Protein AF-0000000087553877 (afdb_homodimer)

InterPro domains:
  IPR001451 Hexapeptide repeat [PF14602] (92-125)
  IPR011004 Trimeric LpxA-like superfamily [SSF51161] (21-144)
  IPR050179 Transferase hexapeptide repeat [PTHR43300] (25-147)

Structure (mmCIF, N/CA/C/O backbone):
data_AF-0000000087553877-model_v1
#
loop_
_entity.id
_entity.type
_entity.pdbx_description
1 polymer Acyltransferase
#
loop_
_atom_site.group_PDB
_atom_site.id
_atom_site.type_symbol
_atom_site.label_atom_id
_atom_site.label_alt_id
_atom_site.label_comp_id
_atom_site.label_asym_id
_atom_site.label_entity_id
_atom_site.label_seq_id
_atom_site.pdbx_PDB_ins_code
_atom_site.Cartn_x
_atom_site.Cartn_y
_atom_site.Cartn_z
_atom_site.occupancy
_atom_site.B_iso_or_equiv
_atom_site.auth_seq_id
_atom_site.auth_comp_id
_atom_site.auth_asym_id
_atom_site.auth_atom_id
_atom_site.pdbx_PDB_model_num
ATOM 1 N N . MET A 1 1 ? 25.062 19.453 -20.719 1 84.44 1 MET A N 1
ATOM 2 C CA . MET A 1 1 ? 24.438 18.125 -20.656 1 84.44 1 MET A CA 1
ATOM 3 C C . MET A 1 1 ? 23.609 17.969 -19.391 1 84.44 1 MET A C 1
ATOM 5 O O . MET A 1 1 ? 22.453 17.594 -19.438 1 84.44 1 MET A O 1
ATOM 9 N N . ILE A 1 2 ? 24.125 18.578 -18.328 1 93.25 2 ILE A N 1
ATOM 10 C CA . ILE A 1 2 ? 23.422 18.469 -17.062 1 93.25 2 ILE A CA 1
ATOM 11 C C . ILE A 1 2 ? 22.188 19.359 -17.062 1 93.25 2 ILE A C 1
ATOM 13 O O . ILE A 1 2 ? 21.156 19.016 -16.484 1 93.25 2 ILE A O 1
ATOM 17 N N . PHE A 1 3 ? 22.344 20.422 -17.797 1 94.38 3 PHE A N 1
ATOM 18 C CA . PHE A 1 3 ? 21.219 21.344 -17.859 1 94.38 3 PHE A CA 1
ATOM 19 C C . PHE A 1 3 ? 20.016 20.688 -18.531 1 94.38 3 PHE A C 1
ATOM 21 O O . PHE A 1 3 ? 18.891 20.797 -18.047 1 94.38 3 PHE A O 1
ATOM 28 N N . LEU A 1 4 ? 20.25 20.109 -19.672 1 95.5 4 LEU A N 1
ATOM 29 C CA . LEU A 1 4 ? 19.203 19.406 -20.375 1 95.5 4 LEU A CA 1
ATOM 30 C C . LEU A 1 4 ? 18.562 18.328 -19.484 1 95.5 4 LEU A C 1
ATOM 32 O O . LEU A 1 4 ? 17.344 18.156 -19.5 1 95.5 4 LEU A O 1
ATOM 36 N N . TYR A 1 5 ? 19.422 17.609 -18.875 1 96.56 5 TYR A N 1
ATOM 37 C CA . TYR A 1 5 ? 18.906 16.594 -17.953 1 96.56 5 TYR A CA 1
ATOM 38 C C . TYR A 1 5 ? 17.984 17.219 -16.906 1 96.56 5 TYR A C 1
ATOM 40 O O . TYR A 1 5 ? 16.938 16.656 -16.578 1 96.56 5 TYR A O 1
ATOM 48 N N . ARG A 1 6 ? 18.359 18.359 -16.438 1 95.88 6 ARG A N 1
ATOM 49 C CA . ARG A 1 6 ? 17.562 19.047 -15.43 1 95.88 6 ARG A CA 1
ATOM 50 C C . ARG A 1 6 ? 16.219 19.484 -15.992 1 95.88 6 ARG A C 1
ATOM 52 O O . ARG A 1 6 ? 15.203 19.422 -15.297 1 95.88 6 ARG A O 1
ATOM 59 N N . VAL A 1 7 ? 16.234 19.906 -17.141 1 96.75 7 VAL A N 1
ATOM 60 C CA . VAL A 1 7 ? 15 20.344 -17.797 1 96.75 7 VAL A CA 1
ATOM 61 C C . VAL A 1 7 ? 14.055 19.156 -17.953 1 96.75 7 VAL A C 1
ATOM 63 O O . VAL A 1 7 ? 12.859 19.25 -17.641 1 96.75 7 VAL A O 1
ATOM 66 N N . ILE A 1 8 ? 14.555 18.156 -18.484 1 97.38 8 ILE A N 1
ATOM 67 C CA . ILE A 1 8 ? 13.75 16.953 -18.703 1 97.38 8 ILE A CA 1
ATOM 68 C C . ILE A 1 8 ? 13.164 16.484 -17.359 1 97.38 8 ILE A C 1
ATOM 70 O O . ILE A 1 8 ? 11.977 16.172 -17.281 1 97.38 8 ILE A O 1
ATOM 74 N N . LEU A 1 9 ? 13.961 16.453 -16.391 1 97.25 9 LEU A N 1
ATOM 75 C CA . LEU A 1 9 ? 13.5 16.031 -15.07 1 97.25 9 LEU A CA 1
ATOM 76 C C . LEU A 1 9 ? 12.43 16.969 -14.539 1 97.25 9 LEU A C 1
ATOM 78 O O . LEU A 1 9 ? 11.445 16.531 -13.938 1 97.25 9 LEU A O 1
ATOM 82 N N . LYS A 1 10 ? 12.625 18.219 -14.672 1 97.19 10 LYS A N 1
ATOM 83 C CA . LYS A 1 10 ? 11.656 19.203 -14.203 1 97.19 10 LYS A CA 1
ATOM 84 C C . LYS A 1 10 ? 10.305 19 -14.891 1 97.19 10 LYS A C 1
ATOM 86 O O . LYS A 1 10 ? 9.258 19.109 -14.25 1 97.19 10 LYS A O 1
ATOM 91 N N . ILE A 1 11 ? 10.281 18.75 -16.172 1 97.62 11 ILE A N 1
ATOM 92 C CA . ILE A 1 11 ? 9.055 18.5 -16.922 1 97.62 11 ILE A CA 1
ATOM 93 C C . ILE A 1 11 ? 8.344 17.281 -16.344 1 97.62 11 ILE A C 1
ATOM 95 O O . ILE A 1 11 ? 7.133 17.297 -16.125 1 97.62 11 ILE A O 1
ATOM 99 N N . HIS A 1 12 ? 9.109 16.297 -16.188 1 97.12 12 HIS A N 1
ATOM 100 C CA . HIS A 1 12 ? 8.555 15.07 -15.625 1 97.12 12 HIS A CA 1
ATOM 101 C C . HIS A 1 12 ? 7.926 15.312 -14.258 1 97.12 12 HIS A C 1
ATOM 103 O O . HIS A 1 12 ? 6.785 14.914 -14.008 1 97.12 12 HIS A O 1
ATOM 109 N N . THR A 1 13 ? 8.602 15.969 -13.398 1 96.69 13 THR A N 1
ATOM 110 C CA . THR A 1 13 ? 8.141 16.203 -12.031 1 96.69 13 THR A CA 1
ATOM 111 C C . THR A 1 13 ? 6.918 17.109 -12.023 1 96.69 13 THR A C 1
ATOM 113 O O . THR A 1 13 ? 6.004 16.922 -11.219 1 96.69 13 THR A O 1
ATOM 116 N N . THR A 1 14 ? 6.949 18.078 -12.828 1 97.62 14 THR A N 1
ATOM 117 C CA . THR A 1 14 ? 5.812 18.984 -12.93 1 97.62 14 THR A CA 1
ATOM 118 C C . THR A 1 14 ? 4.562 18.234 -13.383 1 97.62 14 THR A C 1
ATOM 120 O O . THR A 1 14 ? 3.469 18.453 -12.859 1 97.62 14 THR A O 1
ATOM 123 N N . TYR A 1 15 ? 4.738 17.406 -14.367 1 97.31 15 TYR A N 1
ATOM 124 C CA . TYR A 1 15 ? 3.627 16.578 -14.836 1 97.31 15 TYR A CA 1
ATOM 125 C C . TYR A 1 15 ? 3.076 15.719 -13.703 1 97.31 15 TYR A C 1
ATOM 127 O O . TYR A 1 15 ? 1.862 15.656 -13.5 1 97.31 15 TYR A O 1
ATOM 135 N N . GLN A 1 16 ? 3.896 15.078 -12.992 1 96.88 16 GLN A N 1
ATOM 136 C CA . GLN A 1 16 ? 3.475 14.227 -11.883 1 96.88 16 GLN A CA 1
ATOM 137 C C . GLN A 1 16 ? 2.709 15.031 -10.828 1 96.88 16 GLN A C 1
ATOM 139 O O . GLN A 1 16 ? 1.68 14.578 -10.328 1 96.88 16 GLN A O 1
ATOM 144 N N . LEU A 1 17 ? 3.203 16.109 -10.523 1 96.81 17 LEU A N 1
ATOM 145 C CA . LEU A 1 17 ? 2.559 16.969 -9.539 1 96.81 17 LEU A CA 1
ATOM 146 C C . LEU A 1 17 ? 1.175 17.406 -10.016 1 96.81 17 LEU A C 1
ATOM 148 O O . LEU A 1 17 ? 0.231 17.453 -9.219 1 96.81 17 LEU A O 1
ATOM 152 N N . MET A 1 18 ? 1.089 17.703 -11.266 1 97.69 18 MET A N 1
ATOM 153 C CA . MET A 1 18 ? -0.195 18.094 -11.844 1 97.69 18 MET A CA 1
ATOM 154 C C . MET A 1 18 ? -1.217 16.969 -11.703 1 97.69 18 MET A C 1
ATOM 156 O O . MET A 1 18 ? -2.357 17.219 -11.305 1 97.69 18 MET A O 1
ATOM 160 N N . ILE A 1 19 ? -0.852 15.82 -12.023 1 97.56 19 ILE A N 1
ATOM 161 C CA . ILE A 1 19 ? -1.74 14.664 -11.953 1 97.56 19 ILE A CA 1
ATOM 162 C C . ILE A 1 19 ? -2.189 14.445 -10.508 1 97.56 19 ILE A C 1
ATOM 164 O O . ILE A 1 19 ? -3.363 14.18 -10.25 1 97.56 19 ILE A O 1
ATOM 168 N N . GLN A 1 20 ? -1.288 14.578 -9.586 1 97.62 20 GLN A N 1
ATOM 169 C CA . GLN A 1 20 ? -1.606 14.414 -8.172 1 97.62 20 GLN A CA 1
ATOM 170 C C . GLN A 1 20 ? -2.625 15.453 -7.711 1 97.62 20 GLN A C 1
ATOM 172 O O . GLN A 1 20 ? -3.568 15.125 -6.988 1 97.62 20 GLN A O 1
ATOM 177 N N . ARG A 1 21 ? -2.432 16.625 -8.062 1 97.31 21 ARG A N 1
ATOM 178 C CA . ARG A 1 21 ? -3.332 17.719 -7.68 1 97.31 21 ARG A CA 1
ATOM 179 C C . ARG A 1 21 ? -4.73 17.484 -8.25 1 97.31 21 ARG A C 1
ATOM 181 O O . ARG A 1 21 ? -5.727 17.703 -7.559 1 97.31 21 ARG A O 1
ATOM 188 N N . ILE A 1 22 ? -4.781 17.109 -9.484 1 98 22 ILE A N 1
ATOM 189 C CA . ILE A 1 22 ? -6.059 16.812 -10.133 1 98 22 ILE A CA 1
ATOM 190 C C . ILE A 1 22 ? -6.754 15.664 -9.406 1 98 22 ILE A C 1
ATOM 192 O O . ILE A 1 22 ? -7.949 15.742 -9.109 1 98 22 ILE A O 1
ATOM 196 N N . TYR A 1 23 ? -6.035 14.609 -9.133 1 98.19 23 TYR A N 1
ATOM 197 C CA . TYR A 1 23 ? -6.566 13.461 -8.398 1 98.19 23 TYR A CA 1
ATOM 198 C C . TYR A 1 23 ? -7.141 13.891 -7.059 1 98.19 23 TYR A C 1
ATOM 200 O O . TYR A 1 23 ? -8.258 13.5 -6.699 1 98.19 23 TYR A O 1
ATOM 208 N N . LEU A 1 24 ? -6.43 14.695 -6.352 1 98.31 24 LEU A N 1
ATOM 209 C CA . LEU A 1 24 ? -6.879 15.18 -5.051 1 98.31 24 LEU A CA 1
ATOM 210 C C . LEU A 1 24 ? -8.18 15.969 -5.184 1 98.31 24 LEU A C 1
ATOM 212 O O . LEU A 1 24 ? -9.117 15.758 -4.41 1 98.31 24 LEU A O 1
ATOM 216 N N . LYS A 1 25 ? -8.234 16.859 -6.109 1 98.12 25 LYS A N 1
ATOM 217 C CA . LYS A 1 25 ? -9.43 17.672 -6.328 1 98.12 25 LYS A CA 1
ATOM 218 C C . LYS A 1 25 ? -10.633 16.781 -6.641 1 98.12 25 LYS A C 1
ATOM 220 O O . LYS A 1 25 ? -11.734 17.031 -6.148 1 98.12 25 LYS A O 1
ATOM 225 N N . ILE A 1 26 ? -10.422 15.789 -7.406 1 97.62 26 ILE A N 1
ATOM 226 C CA . ILE A 1 26 ? -11.508 14.875 -7.77 1 97.62 26 ILE A CA 1
ATOM 227 C C . ILE A 1 26 ? -11.953 14.094 -6.539 1 97.62 26 ILE A C 1
ATOM 229 O O . ILE A 1 26 ? -13.148 13.898 -6.324 1 97.62 26 ILE A O 1
ATOM 233 N N . CYS A 1 27 ? -11.008 13.633 -5.734 1 98.12 27 CYS A N 1
ATOM 234 C CA . CYS A 1 27 ? -11.344 12.906 -4.516 1 98.12 27 CYS A CA 1
ATOM 235 C C . CYS A 1 27 ? -12.156 13.781 -3.57 1 98.12 27 CYS A C 1
ATOM 237 O O . CYS A 1 27 ? -13.117 13.32 -2.961 1 98.12 27 CYS A O 1
ATOM 239 N N . ILE A 1 28 ? -11.781 15.016 -3.422 1 98.38 28 ILE A N 1
ATOM 240 C CA . ILE A 1 28 ? -12.508 15.945 -2.564 1 98.38 28 ILE A CA 1
ATOM 241 C C . ILE A 1 28 ? -13.922 16.141 -3.102 1 98.38 28 ILE A C 1
ATOM 243 O O . ILE A 1 28 ? -14.883 16.141 -2.336 1 98.38 28 ILE A O 1
ATOM 247 N N . LYS A 1 29 ? -14.07 16.281 -4.375 1 97.25 29 LYS A N 1
ATOM 248 C CA . LYS A 1 29 ? -15.391 16.422 -4.988 1 97.25 29 LYS A CA 1
ATOM 249 C C . LYS A 1 29 ? -16.25 15.188 -4.742 1 97.25 29 LYS A C 1
ATOM 251 O O . LYS A 1 29 ? -17.469 15.289 -4.582 1 97.25 29 LYS A O 1
ATOM 256 N N . LYS A 1 30 ? -15.586 14.078 -4.656 1 96.5 30 LYS A N 1
ATOM 257 C CA . LYS A 1 30 ? -16.281 12.812 -4.441 1 96.5 30 LYS A CA 1
ATOM 258 C C . LYS A 1 30 ? -16.609 12.617 -2.965 1 96.5 30 LYS A C 1
ATOM 260 O O . LYS A 1 30 ? -17.281 11.641 -2.596 1 96.5 30 LYS A O 1
ATOM 265 N N . GLY A 1 31 ? -16.047 13.469 -2.092 1 98 31 GLY A N 1
ATOM 266 C CA . GLY A 1 31 ? -16.5 13.414 -0.71 1 98 31 GLY A CA 1
ATOM 267 C C . GLY A 1 31 ? -15.352 13.266 0.282 1 98 31 GLY A C 1
ATOM 268 O O . GLY A 1 31 ? -15.586 13.18 1.489 1 98 31 GLY A O 1
ATOM 269 N N . LEU A 1 32 ? -14.148 13.195 -0.199 1 98.69 32 LEU A N 1
ATOM 270 C CA . LEU A 1 32 ? -13.008 13.211 0.711 1 98.69 32 LEU A CA 1
ATOM 271 C C . LEU A 1 32 ? -13 14.484 1.55 1 98.69 32 LEU A C 1
ATOM 273 O O . LEU A 1 32 ? -13.125 15.586 1.013 1 98.69 32 LEU A O 1
ATOM 277 N N . LYS A 1 33 ? -12.867 14.336 2.842 1 98.88 33 LYS A N 1
ATOM 278 C CA . LYS A 1 33 ? -12.797 15.492 3.73 1 98.88 33 LYS A CA 1
ATOM 279 C C . LYS A 1 33 ? -11.359 15.766 4.176 1 98.88 33 LYS A C 1
ATOM 281 O O . LYS A 1 33 ? -10.75 14.93 4.848 1 98.88 33 LYS A O 1
ATOM 286 N N . VAL A 1 34 ? -10.898 16.875 3.836 1 98.88 34 VAL A N 1
ATOM 287 C CA . VAL A 1 34 ? -9.539 17.281 4.164 1 98.88 34 VAL A CA 1
ATOM 288 C C . VAL A 1 34 ? -9.555 18.578 4.965 1 98.88 34 VAL A C 1
ATOM 290 O O . VAL A 1 34 ? -10.133 19.578 4.523 1 98.88 34 VAL A O 1
ATOM 293 N N . GLY A 1 35 ? -8.93 18.516 6.137 1 98.88 35 GLY A N 1
ATOM 294 C CA . GLY A 1 35 ? -8.867 19.672 7 1 98.88 35 GLY A CA 1
ATOM 295 C C . GLY A 1 35 ? -7.957 20.766 6.469 1 98.88 35 GLY A C 1
ATOM 296 O O . GLY A 1 35 ? -7.48 20.688 5.336 1 98.88 35 GLY A O 1
ATOM 297 N N . LYS A 1 36 ? -7.719 21.812 7.273 1 98.69 36 LYS A N 1
ATOM 298 C CA . LYS A 1 36 ? -6.887 22.953 6.922 1 98.69 36 LYS A CA 1
ATOM 299 C C . LYS A 1 36 ? -5.406 22.641 7.09 1 98.69 36 LYS A C 1
ATOM 301 O O . LYS A 1 36 ? -5.02 21.938 8.031 1 98.69 36 LYS A O 1
ATOM 306 N N . ASP A 1 37 ? -4.566 23.125 6.148 1 98.56 37 ASP A N 1
ATOM 307 C CA . ASP A 1 37 ? -3.107 23.109 6.238 1 98.56 37 ASP A CA 1
ATOM 308 C C . ASP A 1 37 ? -2.584 21.672 6.312 1 98.56 37 ASP A C 1
ATOM 310 O O . ASP A 1 37 ? -1.664 21.391 7.078 1 98.56 37 ASP A O 1
ATOM 314 N N . VAL A 1 38 ? -3.303 20.766 5.711 1 98.81 38 VAL A N 1
ATOM 315 C CA . VAL A 1 38 ? -2.787 19.422 5.531 1 98.81 38 VAL A CA 1
ATOM 316 C C . VAL A 1 38 ? -1.657 19.422 4.504 1 98.81 38 VAL A C 1
ATOM 318 O O . VAL A 1 38 ? -1.768 20.062 3.457 1 98.81 38 VAL A O 1
ATOM 321 N N . ARG A 1 39 ? -0.548 18.75 4.848 1 98.44 39 ARG A N 1
ATOM 322 C CA . ARG A 1 39 ? 0.613 18.703 3.963 1 98.44 39 ARG A CA 1
ATOM 323 C C . ARG A 1 39 ? 0.739 17.344 3.293 1 98.44 39 ARG A C 1
ATOM 325 O O . ARG A 1 39 ? 0.886 16.312 3.973 1 98.44 39 ARG A O 1
ATOM 332 N N . PHE A 1 40 ? 0.716 17.328 1.998 1 98.44 40 PHE A N 1
ATOM 333 C CA . PHE A 1 40 ? 0.962 16.109 1.216 1 98.44 40 PHE A CA 1
ATOM 334 C C . PHE A 1 40 ? 2.322 16.188 0.531 1 98.44 40 PHE A C 1
ATOM 336 O O . PHE A 1 40 ? 2.475 16.844 -0.493 1 98.44 40 PHE A O 1
ATOM 343 N N . VAL A 1 41 ? 3.291 15.453 1.1 1 97.5 41 VAL A N 1
ATOM 344 C CA . VAL A 1 41 ? 4.527 15.289 0.341 1 97.5 41 VAL A CA 1
ATOM 345 C C . VAL A 1 41 ? 4.23 14.617 -0.995 1 97.5 41 VAL A C 1
ATOM 347 O O . VAL A 1 41 ? 4.734 15.031 -2.037 1 97.5 41 VAL A O 1
ATOM 350 N N . GLU A 1 42 ? 3.475 13.648 -0.982 1 97.81 42 GLU A N 1
ATOM 351 C CA . GLU A 1 42 ? 2.82 13 -2.115 1 97.81 42 GLU A CA 1
ATOM 352 C C . GLU A 1 42 ? 1.361 12.68 -1.801 1 97.81 42 GLU A C 1
ATOM 354 O O . GLU A 1 42 ? 1.045 12.211 -0.708 1 97.81 42 GLU A O 1
ATOM 359 N N . VAL A 1 43 ? 0.507 12.953 -2.748 1 98.5 43 VAL A N 1
ATOM 360 C CA . VAL A 1 43 ? -0.908 12.68 -2.523 1 98.5 43 VAL A CA 1
ATOM 361 C C . VAL A 1 43 ? -1.125 11.172 -2.367 1 98.5 43 VAL A C 1
ATOM 363 O O . VAL A 1 43 ? -0.689 10.383 -3.211 1 98.5 43 VAL A O 1
ATOM 366 N N . PRO A 1 44 ? -1.797 10.789 -1.301 1 98.56 44 PRO A N 1
ATOM 367 C CA . PRO A 1 44 ? -2.037 9.367 -1.069 1 98.56 44 PRO A CA 1
ATOM 368 C C . PRO A 1 44 ? -2.979 8.75 -2.104 1 98.56 44 PRO A C 1
ATOM 370 O O . PRO A 1 44 ? -3.682 9.477 -2.812 1 98.56 44 PRO A O 1
ATOM 373 N N . GLN A 1 45 ? -2.93 7.422 -2.191 1 97.69 45 GLN A N 1
ATOM 374 C CA . GLN A 1 45 ? -3.982 6.672 -2.867 1 97.69 45 GLN A CA 1
ATOM 375 C C . GLN A 1 45 ? -5.191 6.48 -1.958 1 97.69 45 GLN A C 1
ATOM 377 O O . GLN A 1 45 ? -5.141 5.703 -1.001 1 97.69 45 GLN A O 1
ATOM 382 N N . PHE A 1 46 ? -6.312 7.082 -2.332 1 98.12 46 PHE A N 1
ATOM 383 C CA . PHE A 1 46 ? -7.441 7.152 -1.411 1 98.12 46 PHE A CA 1
ATOM 384 C C . PHE A 1 46 ? -8.445 6.035 -1.695 1 98.12 46 PHE A C 1
ATOM 386 O O . PHE A 1 46 ? -9.453 5.914 -1.005 1 98.12 46 PHE A O 1
ATOM 393 N N . GLY A 1 47 ? -8.219 5.223 -2.658 1 93.75 47 GLY A N 1
ATOM 394 C CA . GLY A 1 47 ? -9.117 4.133 -2.992 1 93.75 47 GLY A CA 1
ATOM 395 C C . GLY A 1 47 ? -10.336 4.582 -3.771 1 93.75 47 GLY A C 1
ATOM 396 O O . GLY A 1 47 ? -10.383 5.707 -4.273 1 93.75 47 GLY A O 1
ATOM 397 N N . THR A 1 48 ? -11.352 3.701 -3.895 1 92.94 48 THR A N 1
ATOM 398 C CA . THR A 1 48 ? -12.5 3.963 -4.75 1 92.94 48 THR A CA 1
ATOM 399 C C . THR A 1 48 ? -13.578 4.727 -3.984 1 92.94 48 THR A C 1
ATOM 401 O O . THR A 1 48 ? -14.477 5.324 -4.59 1 92.94 48 THR A O 1
ATOM 404 N N . GLU A 1 49 ? -13.484 4.699 -2.703 1 96.69 49 GLU A N 1
ATOM 405 C CA . GLU A 1 49 ? -14.492 5.375 -1.891 1 96.69 49 GLU A CA 1
ATOM 406 C C . GLU A 1 49 ? -13.859 6.473 -1.035 1 96.69 49 GLU A C 1
ATOM 408 O O . GLU A 1 49 ? -13.914 6.414 0.195 1 96.69 49 GLU A O 1
ATOM 413 N N . PRO A 1 50 ? -13.391 7.492 -1.678 1 97.75 50 PRO A N 1
ATOM 414 C CA . PRO A 1 50 ? -12.727 8.539 -0.899 1 97.75 50 PRO A CA 1
ATOM 415 C C . PRO A 1 50 ? -13.68 9.25 0.064 1 97.75 50 PRO A C 1
ATOM 417 O O . PRO A 1 50 ? -13.234 9.875 1.028 1 97.75 50 PRO A O 1
ATOM 420 N N . PHE A 1 51 ? -14.977 9.141 -0.172 1 98.19 51 PHE A N 1
ATOM 421 C CA . PHE A 1 51 ? -15.969 9.789 0.674 1 98.19 51 PHE A CA 1
ATOM 422 C C . PHE A 1 51 ? -16.031 9.125 2.043 1 98.19 51 PHE A C 1
ATOM 424 O O . PHE A 1 51 ? -16.703 9.617 2.951 1 98.19 51 PHE A O 1
ATOM 431 N N . LEU A 1 52 ? -15.305 8.055 2.244 1 98.38 52 LEU A N 1
ATOM 432 C CA . LEU A 1 52 ? -15.258 7.367 3.527 1 98.38 52 LEU A CA 1
ATOM 433 C C . LEU A 1 52 ? -14.086 7.859 4.367 1 98.38 52 LEU A C 1
ATOM 435 O O . LEU A 1 52 ? -13.883 7.395 5.492 1 98.38 52 LEU A O 1
ATOM 439 N N . ILE A 1 53 ? -13.297 8.766 3.883 1 98.69 53 ILE A N 1
ATOM 440 C CA . ILE A 1 53 ? -12.055 9.164 4.531 1 98.69 53 ILE A CA 1
ATOM 441 C C . ILE A 1 53 ? -12.18 10.602 5.043 1 98.69 53 ILE A C 1
ATOM 443 O O . ILE A 1 53 ? -12.664 11.477 4.332 1 98.69 53 ILE A O 1
ATOM 447 N N . GLU A 1 54 ? -11.758 10.836 6.246 1 98.88 54 GLU A N 1
A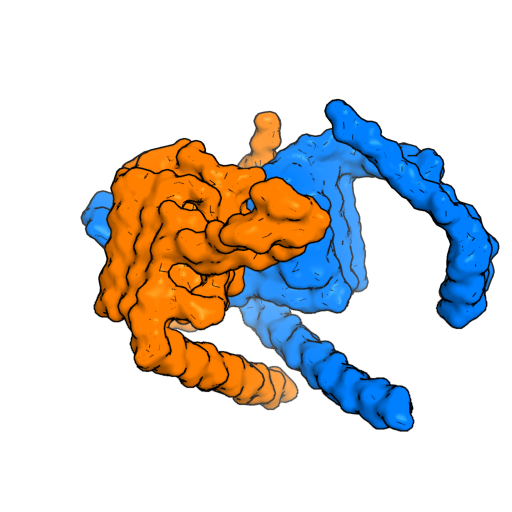TOM 448 C CA . GLU A 1 54 ? -11.648 12.156 6.867 1 98.88 54 GLU A CA 1
ATOM 4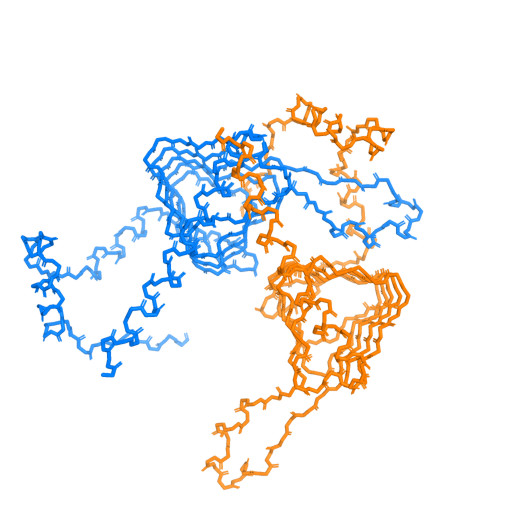49 C C . GLU A 1 54 ? -10.234 12.406 7.387 1 98.88 54 GLU A C 1
ATOM 451 O O . GLU A 1 54 ? -9.664 11.562 8.086 1 98.88 54 GLU A O 1
ATOM 456 N N . ILE A 1 55 ? -9.727 13.555 7.074 1 98.88 55 ILE A N 1
ATOM 457 C CA . ILE A 1 55 ? -8.383 13.938 7.488 1 98.88 55 ILE A CA 1
ATOM 458 C C . ILE A 1 55 ? -8.438 15.258 8.258 1 98.88 55 ILE A C 1
ATOM 460 O O . ILE A 1 55 ? -9.008 16.234 7.777 1 98.88 55 ILE A O 1
ATOM 464 N N . GLY A 1 56 ? -7.812 15.297 9.43 1 98.94 56 GLY A N 1
ATOM 465 C CA . GLY A 1 56 ? -7.828 16.469 10.289 1 98.94 56 GLY A CA 1
ATOM 466 C C . GLY A 1 56 ? -6.789 17.5 9.906 1 98.94 56 GLY A C 1
ATOM 467 O O . GLY A 1 56 ? -5.883 17.219 9.125 1 98.94 56 GLY A O 1
ATOM 468 N N . ASP A 1 57 ? -6.891 18.703 10.562 1 98.88 57 ASP A N 1
ATOM 469 C CA . ASP A 1 57 ? -6.051 19.859 10.273 1 98.88 57 ASP A CA 1
ATOM 470 C C . ASP A 1 57 ? -4.586 19.578 10.594 1 98.88 57 ASP A C 1
ATOM 472 O O . ASP A 1 57 ? -4.285 18.859 11.547 1 98.88 57 ASP A O 1
ATOM 476 N N . GLU A 1 58 ? -3.648 20.141 9.805 1 98.88 58 GLU A N 1
ATOM 477 C CA . GLU A 1 58 ? -2.223 20.219 10.102 1 98.88 58 GLU A CA 1
ATOM 478 C C . GLU A 1 58 ? -1.587 18.844 10.172 1 98.88 58 GLU A C 1
ATOM 480 O O . GLU A 1 58 ? -0.689 18.594 10.977 1 98.88 58 GLU A O 1
ATOM 485 N N . THR A 1 59 ? -2.24 17.906 9.43 1 98.88 59 THR A N 1
ATOM 486 C CA . THR A 1 59 ? -1.698 16.562 9.312 1 98.88 59 THR A CA 1
ATOM 487 C C . THR A 1 59 ? -0.782 16.438 8.102 1 98.88 59 THR A C 1
ATOM 489 O O . THR A 1 59 ? -1.003 17.109 7.082 1 98.88 59 THR A O 1
ATOM 492 N N . THR A 1 60 ? 0.294 15.648 8.219 1 98.88 60 THR A N 1
ATOM 493 C CA . THR A 1 60 ? 1.278 15.508 7.152 1 98.88 60 THR A CA 1
ATOM 494 C C . THR A 1 60 ? 1.314 14.07 6.641 1 98.88 60 THR A C 1
ATOM 496 O O . THR A 1 60 ? 1.355 13.125 7.434 1 98.88 60 THR A O 1
ATOM 499 N N . PHE A 1 61 ? 1.255 13.891 5.328 1 98.88 61 PHE A N 1
ATOM 500 C CA . PHE A 1 61 ? 1.433 12.602 4.672 1 98.88 61 PHE A CA 1
ATOM 501 C C . PHE A 1 61 ? 2.746 12.562 3.896 1 98.88 61 PHE A C 1
ATOM 503 O O . PHE A 1 61 ? 3.021 13.453 3.09 1 98.88 61 PHE A O 1
ATOM 510 N N . SER A 1 62 ? 3.506 11.492 4.129 1 98.56 62 SER A N 1
ATOM 511 C CA . SER A 1 62 ? 4.738 11.266 3.383 1 98.56 62 SER A CA 1
ATOM 512 C C . SER A 1 62 ? 4.461 10.57 2.055 1 98.56 62 SER A C 1
ATOM 514 O O . SER A 1 62 ? 3.365 10.695 1.5 1 98.56 62 SER A O 1
ATOM 516 N N . ASN A 1 63 ? 5.484 9.977 1.463 1 97.81 63 ASN A N 1
ATOM 517 C CA . ASN A 1 63 ? 5.391 9.406 0.125 1 97.81 63 ASN A CA 1
ATOM 518 C C . ASN A 1 63 ? 4.73 8.031 0.151 1 97.81 63 ASN A C 1
ATOM 520 O O . ASN A 1 63 ? 4.977 7.234 1.06 1 97.81 63 ASN A O 1
ATOM 524 N N . ASN A 1 64 ? 3.896 7.742 -0.862 1 97.25 64 ASN A N 1
ATOM 525 C CA . ASN A 1 64 ? 3.359 6.418 -1.156 1 97.25 64 ASN A CA 1
ATOM 526 C C . ASN A 1 64 ? 2.512 5.887 -0.003 1 97.25 64 ASN A C 1
ATOM 528 O O . ASN A 1 64 ? 2.707 4.754 0.447 1 97.25 64 ASN A O 1
ATOM 532 N N . VAL A 1 65 ? 1.638 6.668 0.475 1 98.56 65 VAL A N 1
ATOM 533 C CA . VAL A 1 65 ? 0.644 6.254 1.46 1 98.56 65 VAL A CA 1
ATOM 534 C C . VAL A 1 65 ? -0.6 5.727 0.748 1 98.56 65 VAL A C 1
ATOM 536 O O . VAL A 1 65 ? -1.063 6.32 -0.229 1 98.56 65 VAL A O 1
ATOM 539 N N . ARG A 1 66 ? -1.165 4.613 1.236 1 98.06 66 ARG A N 1
ATOM 540 C CA . ARG A 1 66 ? -2.33 3.988 0.621 1 98.06 66 ARG A CA 1
ATOM 541 C C . ARG A 1 66 ? -3.453 3.805 1.637 1 98.06 66 ARG A C 1
ATOM 543 O O . ARG A 1 66 ? -3.219 3.334 2.752 1 98.06 66 ARG A O 1
ATOM 550 N N . PHE A 1 67 ? -4.637 4.211 1.216 1 98 67 PHE A N 1
ATOM 551 C CA . PHE A 1 67 ? -5.844 3.912 1.979 1 98 67 PHE A CA 1
ATOM 552 C C . PHE A 1 67 ? -6.598 2.738 1.365 1 98 67 PHE A C 1
ATOM 554 O O . PHE A 1 67 ? -6.77 2.674 0.146 1 98 67 PHE A O 1
ATOM 561 N N . ILE A 1 68 ? -6.953 1.815 2.174 1 95.94 68 ILE A N 1
ATOM 562 C CA . ILE A 1 68 ? -7.824 0.722 1.759 1 95.94 68 ILE A CA 1
ATOM 563 C C . ILE A 1 68 ? -9.172 0.832 2.477 1 95.94 68 ILE A C 1
ATOM 565 O O . ILE A 1 68 ? -9.281 0.491 3.656 1 95.94 68 ILE A O 1
ATOM 569 N N . ASN A 1 69 ? -10.18 1.29 1.801 1 93.94 69 ASN A N 1
ATOM 570 C CA . ASN A 1 69 ? -11.461 1.559 2.459 1 93.94 69 ASN A CA 1
ATOM 571 C C . ASN A 1 69 ? -12.508 0.514 2.092 1 93.94 69 ASN A C 1
ATOM 573 O O . ASN A 1 69 ? -13.672 0.633 2.482 1 93.94 69 ASN A O 1
ATOM 577 N N . HIS A 1 70 ? -12.164 -0.405 1.304 1 91.38 70 HIS A N 1
ATOM 578 C CA . HIS A 1 70 ? -12.945 -1.61 1.053 1 91.38 70 HIS A CA 1
ATOM 579 C C . HIS A 1 70 ? -12.039 -2.828 0.891 1 91.38 70 HIS A C 1
ATOM 581 O O . HIS A 1 70 ? -10.859 -2.691 0.567 1 91.38 70 HIS A O 1
ATOM 587 N N . ASP A 1 71 ? -12.523 -3.971 1.327 1 83.5 71 ASP A N 1
ATOM 588 C CA . ASP A 1 71 ? -11.664 -5.152 1.29 1 83.5 71 ASP A CA 1
ATOM 589 C C . ASP A 1 71 ? -12.016 -6.047 0.102 1 83.5 71 ASP A C 1
ATOM 591 O O . ASP A 1 71 ? -12.914 -6.887 0.193 1 83.5 71 ASP A O 1
ATOM 595 N N . GLY A 1 72 ? -11.227 -5.898 -0.944 1 75.06 72 GLY A N 1
ATOM 596 C CA . GLY A 1 72 ? -11.352 -6.789 -2.086 1 75.06 72 GLY A CA 1
ATOM 597 C C . GLY A 1 72 ? -10.914 -8.211 -1.788 1 75.06 72 GLY A C 1
ATOM 598 O O . GLY A 1 72 ? -11.211 -9.133 -2.547 1 75.06 72 GLY A O 1
ATOM 599 N N . GLY A 1 73 ? -10.164 -8.391 -0.71 1 72 73 GLY A N 1
ATOM 600 C CA . GLY A 1 73 ? -9.734 -9.711 -0.283 1 72 73 GLY A CA 1
ATOM 601 C C . GLY A 1 73 ? -10.883 -10.68 -0.095 1 72 73 GLY A C 1
ATOM 602 O O . GLY A 1 73 ? -10.695 -11.898 -0.178 1 72 73 GLY A O 1
ATOM 603 N N . TYR A 1 74 ? -11.953 -10.102 0.14 1 85.94 74 TYR A N 1
ATOM 604 C CA . TYR A 1 74 ? -13.125 -10.945 0.364 1 85.94 74 TYR A CA 1
ATOM 605 C C . TYR A 1 74 ? -13.516 -11.688 -0.91 1 85.94 74 TYR A C 1
ATOM 607 O O . TYR A 1 74 ? -14.305 -12.633 -0.867 1 85.94 74 TYR A O 1
ATOM 615 N N . ASN A 1 75 ? -12.891 -11.266 -1.942 1 86.06 75 ASN A N 1
ATOM 616 C CA . ASN A 1 75 ? -13.18 -11.969 -3.188 1 86.06 75 ASN A CA 1
ATOM 617 C C . ASN A 1 75 ? -12.836 -13.445 -3.09 1 86.06 75 ASN A C 1
ATOM 619 O O . ASN A 1 75 ? -13.523 -14.289 -3.666 1 86.06 75 ASN A O 1
ATOM 623 N N . ALA A 1 76 ? -11.789 -13.742 -2.387 1 90.56 76 ALA A N 1
ATOM 624 C CA . ALA A 1 76 ? -11.383 -15.133 -2.205 1 90.56 76 ALA A CA 1
ATOM 625 C C . ALA A 1 76 ? -12.43 -15.914 -1.418 1 90.56 76 ALA A C 1
ATOM 627 O O . ALA A 1 76 ? -12.508 -17.141 -1.531 1 90.56 76 ALA A O 1
ATOM 628 N N . LEU A 1 77 ? -13.195 -15.203 -0.67 1 94.25 77 LEU A N 1
ATOM 629 C CA . LEU A 1 77 ? -14.195 -15.836 0.182 1 94.25 77 LEU A CA 1
ATOM 630 C C . LEU A 1 77 ? -15.461 -16.156 -0.608 1 94.25 77 LEU A C 1
ATOM 632 O O . LEU A 1 77 ? -16.25 -17.016 -0.207 1 94.25 77 LEU A O 1
ATOM 636 N N . HIS A 1 78 ? -15.602 -15.477 -1.715 1 94.12 78 HIS A N 1
ATOM 637 C CA . HIS A 1 78 ? -16.859 -15.555 -2.453 1 94.12 78 HIS A CA 1
ATOM 638 C C . HIS A 1 78 ? -17.016 -16.906 -3.131 1 94.12 78 HIS A C 1
ATOM 640 O O . HIS A 1 78 ? -18.125 -17.25 -3.582 1 94.12 78 HIS A O 1
ATOM 646 N N . PHE A 1 79 ? -16.031 -17.672 -3.117 1 94.38 79 PHE A N 1
ATOM 647 C CA . PHE A 1 79 ? -16.094 -18.984 -3.736 1 94.38 79 PHE A CA 1
ATOM 648 C C . PHE A 1 79 ? -16.672 -20.016 -2.771 1 94.38 79 PHE A C 1
ATOM 650 O O . PHE A 1 79 ? -16.922 -21.156 -3.148 1 94.38 79 PHE A O 1
ATOM 657 N N . PHE A 1 80 ? -16.797 -19.641 -1.528 1 95 80 PHE A N 1
ATOM 658 C CA . PHE A 1 80 ? -17.484 -20.453 -0.522 1 95 80 PHE A CA 1
ATOM 659 C C . PHE A 1 80 ? -18.922 -20 -0.336 1 95 80 PHE A C 1
ATOM 661 O O . PHE A 1 80 ? -19.172 -18.812 -0.077 1 95 80 PHE A O 1
ATOM 668 N N . LYS A 1 81 ? -19.812 -20.938 -0.469 1 96.12 81 LYS A N 1
ATOM 669 C CA . LYS A 1 81 ? -21.219 -20.609 -0.354 1 96.12 81 LYS A CA 1
ATOM 670 C C . LYS A 1 81 ? -21.516 -19.859 0.951 1 96.12 81 LYS A C 1
ATOM 672 O O . LYS A 1 81 ? -22.234 -18.859 0.958 1 96.12 81 LYS A O 1
ATOM 677 N N . LYS A 1 82 ? -20.922 -20.328 1.989 1 95.75 82 LYS A N 1
ATOM 678 C CA . LYS A 1 82 ? -21.156 -19.766 3.318 1 95.75 82 LYS A CA 1
ATOM 679 C C . LYS A 1 82 ? -20.766 -18.297 3.361 1 95.75 82 LYS A C 1
ATOM 681 O O . LYS A 1 82 ? -21.328 -17.516 4.133 1 95.75 82 LYS A O 1
ATOM 686 N N . TYR A 1 83 ? -19.812 -17.891 2.525 1 96.12 83 TYR A N 1
ATOM 687 C CA . TYR A 1 83 ? -19.234 -16.547 2.635 1 96.12 83 TYR A CA 1
ATOM 688 C C . TYR A 1 83 ? -19.516 -15.742 1.371 1 96.12 83 TYR A C 1
ATOM 690 O O . TYR A 1 83 ? -18.844 -14.734 1.118 1 96.12 83 TYR A O 1
ATOM 698 N N . GLU A 1 84 ? -20.422 -16.109 0.578 1 93.69 84 GLU A N 1
ATOM 699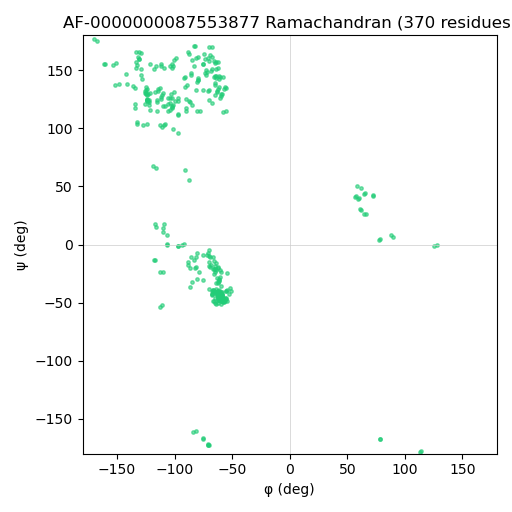 C CA . GLU A 1 84 ? -20.641 -15.508 -0.736 1 93.69 84 GLU A CA 1
ATOM 700 C C . GLU A 1 84 ? -21.188 -14.086 -0.613 1 93.69 84 GLU A C 1
ATOM 702 O O . GLU A 1 84 ? -21.047 -13.281 -1.538 1 93.69 84 GLU A O 1
ATOM 707 N N . ASP A 1 85 ? -21.656 -13.766 0.579 1 93.5 85 ASP A N 1
ATOM 708 C CA . ASP A 1 85 ? -22.375 -12.492 0.715 1 93.5 85 ASP A CA 1
ATOM 709 C C . ASP A 1 85 ? -21.547 -11.5 1.535 1 93.5 85 ASP A C 1
ATOM 711 O O . ASP A 1 85 ? -22.047 -10.43 1.9 1 93.5 85 ASP A O 1
ATOM 715 N N . VAL A 1 86 ? -20.359 -11.812 1.779 1 94.56 86 VAL A N 1
ATOM 716 C CA . VAL A 1 86 ? -19.609 -10.922 2.65 1 94.56 86 VAL A CA 1
ATOM 717 C C . VAL A 1 86 ? -19.078 -9.734 1.848 1 94.56 86 VAL A C 1
ATOM 719 O O . VAL A 1 86 ? -18.656 -9.883 0.698 1 94.56 86 VAL A O 1
ATOM 722 N N . ARG A 1 87 ? -19.297 -8.531 2.455 1 94.31 87 ARG A N 1
ATOM 723 C CA . ARG A 1 87 ? -18.75 -7.277 1.954 1 94.31 87 ARG A CA 1
ATOM 724 C C . ARG A 1 87 ? -18.031 -6.512 3.061 1 94.31 87 ARG A C 1
ATOM 726 O O . ARG A 1 87 ? -18.359 -6.656 4.238 1 94.31 87 ARG A O 1
ATOM 733 N N . ALA A 1 88 ? -17.062 -5.766 2.586 1 92.88 88 ALA A N 1
ATOM 734 C CA . ALA A 1 88 ? -16.344 -4.973 3.582 1 92.88 88 ALA A CA 1
ATOM 735 C C . ALA A 1 88 ? -16.141 -3.539 3.1 1 92.88 88 ALA A C 1
ATOM 737 O O . ALA A 1 88 ? -15.531 -3.309 2.055 1 92.88 88 ALA A O 1
ATOM 738 N N . PHE A 1 89 ? -16.656 -2.613 3.842 1 95.75 89 PHE A N 1
ATOM 739 C CA . PHE A 1 89 ? -16.391 -1.181 3.789 1 95.75 89 PHE A CA 1
ATOM 740 C C . PHE A 1 89 ? -16.047 -0.64 5.172 1 95.75 89 PHE A C 1
ATOM 742 O O . PHE A 1 89 ? -16.531 -1.155 6.18 1 95.75 89 PHE A O 1
ATOM 749 N N . GLY A 1 90 ? -15.227 0.273 5.215 1 96.44 90 GLY A N 1
ATOM 750 C CA . GLY A 1 90 ? -14.922 0.898 6.492 1 96.44 90 GLY A CA 1
ATOM 751 C C . GLY A 1 90 ? -14.477 2.344 6.355 1 96.44 90 GLY A C 1
ATOM 752 O O . GLY A 1 90 ? -13.734 2.688 5.434 1 96.44 90 GLY A O 1
ATOM 753 N N . ARG A 1 91 ? -15 3.152 7.238 1 98.06 91 ARG A N 1
ATOM 754 C CA . ARG A 1 91 ? -14.562 4.543 7.301 1 98.06 91 ARG A CA 1
ATOM 755 C C . ARG A 1 91 ? -13.172 4.652 7.918 1 98.06 91 ARG A C 1
ATOM 757 O O . ARG A 1 91 ? -12.773 3.809 8.727 1 98.06 91 ARG A O 1
ATOM 764 N N . ILE A 1 92 ? -12.453 5.566 7.492 1 98.62 92 ILE A N 1
ATOM 765 C CA . ILE A 1 92 ? -11.125 5.848 8.023 1 98.62 92 ILE A CA 1
ATOM 766 C C . ILE A 1 92 ? -11.039 7.309 8.461 1 98.62 92 ILE A C 1
ATOM 768 O O . ILE A 1 92 ? -11.398 8.211 7.695 1 98.62 92 ILE A O 1
ATOM 772 N N . LYS A 1 93 ? -10.594 7.531 9.648 1 98.81 93 LYS A N 1
ATOM 773 C CA . LYS A 1 93 ? -10.445 8.883 10.18 1 98.81 93 LYS A CA 1
ATOM 774 C C . LYS A 1 93 ? -9.031 9.133 10.68 1 98.81 93 LYS A C 1
ATOM 776 O O . LYS A 1 93 ? -8.531 8.406 11.539 1 98.81 93 LYS A O 1
ATOM 781 N N . ILE A 1 94 ? -8.406 10.109 10.102 1 98.88 94 ILE A N 1
ATOM 782 C CA . ILE A 1 94 ? -7.109 10.594 10.57 1 98.88 94 ILE A CA 1
ATOM 783 C C . ILE A 1 94 ? -7.289 11.906 11.328 1 98.88 94 ILE A C 1
ATOM 785 O O . ILE A 1 94 ? -7.863 12.859 10.797 1 98.88 94 ILE A O 1
ATOM 789 N N . GLY A 1 95 ? -6.809 12 12.508 1 98.81 95 GLY A N 1
ATOM 790 C CA . GLY A 1 95 ? -6.98 13.164 13.359 1 98.81 95 GLY A CA 1
ATOM 791 C C . GLY A 1 95 ? -6.109 14.336 12.945 1 98.81 95 GLY A C 1
ATOM 792 O O . GLY A 1 95 ? -5.586 14.367 11.836 1 98.81 95 GLY A O 1
ATOM 793 N N . LYS A 1 96 ? -6.043 15.344 13.883 1 98.88 96 LYS A N 1
ATOM 794 C CA . LYS A 1 96 ? -5.277 16.578 13.656 1 98.88 96 LYS A CA 1
ATOM 795 C C . LYS A 1 96 ? -3.816 16.391 14.047 1 98.88 96 LYS A C 1
ATOM 797 O O . LYS A 1 96 ? -3.508 15.641 14.977 1 98.88 96 LYS A O 1
ATOM 802 N N . GLN A 1 97 ? -2.939 17.094 13.32 1 98.88 97 GLN A N 1
ATOM 803 C CA . GLN A 1 97 ? -1.532 17.203 13.688 1 98.88 97 GLN A CA 1
ATOM 804 C C . GLN A 1 97 ? -0.876 15.836 13.789 1 98.88 97 GLN A C 1
ATOM 806 O O . GLN A 1 97 ? -0.147 15.555 14.742 1 98.88 97 GLN A O 1
ATOM 811 N N . CYS A 1 98 ? -1.206 14.961 12.82 1 98.94 98 CYS A N 1
ATOM 812 C CA . CYS A 1 98 ? -0.608 13.633 12.711 1 98.94 98 CYS A CA 1
ATOM 813 C C . CYS A 1 98 ? 0.482 13.617 11.648 1 98.94 98 CYS A C 1
ATOM 815 O O . CYS A 1 98 ? 0.581 14.531 10.836 1 98.94 98 CYS A O 1
ATOM 817 N N . LEU A 1 99 ? 1.351 12.664 11.75 1 98.94 99 LEU A N 1
ATOM 818 C CA . LEU A 1 99 ? 2.322 12.344 10.711 1 98.94 99 LEU A CA 1
ATOM 819 C C . LEU A 1 99 ? 2.18 10.898 10.25 1 98.94 99 LEU A C 1
ATOM 821 O O . LEU A 1 99 ? 2.252 9.977 11.07 1 98.94 99 LEU A O 1
ATOM 825 N N . ILE A 1 100 ? 1.909 10.719 8.992 1 98.94 100 ILE A N 1
ATOM 826 C CA . ILE A 1 100 ? 1.873 9.398 8.383 1 98.94 100 ILE A CA 1
ATOM 827 C C . ILE A 1 100 ? 3.152 9.156 7.586 1 98.94 100 ILE A C 1
ATOM 829 O O . ILE A 1 100 ? 3.393 9.82 6.574 1 98.94 100 ILE A O 1
ATOM 833 N N . GLY A 1 101 ? 3.895 8.188 7.984 1 98.81 101 GLY A N 1
ATOM 834 C CA . GLY A 1 101 ? 5.188 7.922 7.379 1 98.81 101 GLY A CA 1
ATOM 835 C C . GLY A 1 101 ? 5.086 7.379 5.965 1 98.81 101 GLY A C 1
ATOM 836 O O . GLY A 1 101 ? 4 7.012 5.512 1 98.81 101 GLY A O 1
ATOM 837 N N . ALA A 1 102 ? 6.262 7.324 5.32 1 98.56 102 ALA A N 1
ATOM 838 C CA . ALA A 1 102 ? 6.316 6.859 3.936 1 98.56 102 ALA A CA 1
ATOM 839 C C . ALA A 1 102 ? 5.984 5.371 3.84 1 98.56 102 ALA A C 1
ATOM 841 O O . ALA A 1 102 ? 6.27 4.605 4.766 1 98.56 102 ALA A O 1
ATOM 842 N N . ASP A 1 103 ? 5.383 5.016 2.66 1 97.88 103 ASP A N 1
ATOM 843 C CA . ASP A 1 103 ? 5.141 3.619 2.305 1 97.88 103 ASP A CA 1
ATOM 844 C C . ASP A 1 103 ? 4.258 2.932 3.344 1 97.88 103 ASP A C 1
ATOM 846 O O . ASP A 1 103 ? 4.516 1.789 3.727 1 97.88 103 ASP A O 1
ATOM 850 N N . THR A 1 104 ? 3.268 3.645 3.846 1 98.25 104 THR A N 1
ATOM 851 C CA . THR A 1 104 ? 2.342 3.084 4.824 1 98.25 104 THR A CA 1
ATOM 852 C C . THR A 1 104 ? 1.017 2.713 4.164 1 98.25 104 THR A C 1
ATOM 854 O O . THR A 1 104 ? 0.693 3.215 3.084 1 98.25 104 THR A O 1
ATOM 857 N N . THR A 1 105 ? 0.324 1.811 4.734 1 97.94 105 THR A N 1
ATOM 858 C CA . THR A 1 105 ? -1.031 1.432 4.348 1 97.94 105 THR A CA 1
ATOM 859 C C . THR A 1 105 ? -1.99 1.583 5.527 1 97.94 105 THR A C 1
ATOM 861 O O . THR A 1 105 ? -1.688 1.148 6.641 1 97.94 105 THR A O 1
ATOM 864 N N . ILE A 1 106 ? -3.07 2.25 5.293 1 98.25 106 ILE A N 1
ATOM 865 C CA . ILE A 1 106 ? -4.113 2.432 6.297 1 98.25 106 ILE A CA 1
ATOM 866 C C . ILE A 1 106 ? -5.34 1.604 5.922 1 98.25 106 ILE A C 1
ATOM 868 O O . ILE A 1 106 ? -5.973 1.851 4.895 1 98.25 106 ILE A O 1
ATOM 872 N N . MET A 1 107 ? -5.719 0.686 6.762 1 96.56 107 MET A N 1
ATOM 873 C CA . MET A 1 107 ? -6.793 -0.256 6.461 1 96.56 107 MET A CA 1
ATOM 874 C C . MET A 1 107 ? -8.148 0.314 6.871 1 96.56 107 MET A C 1
ATOM 876 O O . MET A 1 107 ? -8.211 1.284 7.625 1 96.56 107 MET A O 1
ATOM 880 N N . LEU A 1 108 ? -9.164 -0.291 6.391 1 96.62 108 LEU A N 1
ATOM 881 C CA . LEU A 1 108 ? -10.523 0.188 6.609 1 96.62 108 LEU A CA 1
ATOM 882 C C . LEU A 1 108 ? -10.906 0.082 8.086 1 96.62 108 LEU A C 1
ATOM 884 O O . LEU A 1 108 ? -10.438 -0.816 8.789 1 96.62 108 LEU A O 1
ATOM 888 N N . GLY A 1 109 ? -11.648 1.024 8.523 1 97.06 109 GLY A N 1
ATOM 889 C CA . GLY A 1 109 ? -12.273 0.967 9.836 1 97.06 109 GLY A CA 1
ATOM 890 C C . GLY A 1 109 ? -11.406 1.566 10.93 1 97.06 109 GLY A C 1
ATOM 891 O O . GLY A 1 109 ? -11.766 1.516 12.109 1 97.06 109 GLY A O 1
ATOM 892 N N . VAL A 1 110 ? -10.328 2.154 10.602 1 97.88 110 VAL A N 1
ATOM 893 C CA . VAL A 1 110 ? -9.438 2.594 11.672 1 97.88 110 VAL A CA 1
ATOM 894 C C . VAL A 1 110 ? -9.602 4.094 11.898 1 97.88 110 VAL A C 1
ATOM 896 O O . VAL A 1 110 ? -10 4.828 10.984 1 97.88 110 VAL A O 1
ATOM 899 N N . GLU A 1 111 ? -9.312 4.473 13.102 1 98.56 111 GLU A N 1
ATOM 900 C CA . GLU A 1 111 ? -9.188 5.875 13.484 1 98.56 111 GLU A CA 1
ATOM 901 C C . GLU A 1 111 ? -7.828 6.156 14.117 1 98.56 111 GLU A C 1
ATOM 903 O O . GLU A 1 111 ? -7.398 5.434 15.016 1 98.56 111 GLU A O 1
ATOM 908 N N . MET A 1 112 ? -7.16 7.074 13.562 1 98.62 112 MET A N 1
ATOM 909 C CA . MET A 1 112 ? -6 7.668 14.219 1 98.62 112 MET A CA 1
ATOM 910 C C . MET A 1 112 ? -6.383 8.961 14.922 1 98.62 112 MET A C 1
ATOM 912 O O . MET A 1 112 ? -6.742 9.945 14.273 1 98.62 112 MET A O 1
ATOM 916 N N . GLU A 1 113 ? -6.348 8.953 16.25 1 98.56 113 GLU A N 1
ATOM 917 C CA . GLU A 1 113 ? -6.695 10.18 16.969 1 98.56 113 GLU A CA 1
ATOM 918 C C . GLU A 1 113 ? -5.621 11.242 16.797 1 98.56 113 GLU A C 1
ATOM 920 O O . GLU A 1 113 ? -4.738 11.117 15.945 1 98.56 113 GLU A O 1
ATOM 925 N N . ASP A 1 114 ? -5.723 12.391 17.547 1 98.81 114 ASP A N 1
ATOM 926 C CA . ASP A 1 114 ? -4.879 13.555 17.312 1 98.81 114 ASP A CA 1
ATOM 927 C C . ASP A 1 114 ? -3.445 13.297 17.781 1 98.81 114 ASP A C 1
ATOM 929 O O . ASP A 1 114 ? -3.219 12.5 18.703 1 98.81 114 ASP A O 1
ATOM 933 N N . ASN A 1 115 ? -2.479 13.93 17.125 1 98.81 115 ASN A N 1
ATOM 934 C CA . ASN A 1 115 ? -1.084 13.977 17.562 1 98.81 115 ASN A CA 1
ATOM 935 C C . ASN A 1 115 ? -0.449 12.594 17.547 1 98.81 115 ASN A C 1
ATOM 937 O O . ASN A 1 115 ? 0.223 12.203 18.5 1 98.81 115 ASN A O 1
ATOM 941 N N . CYS A 1 116 ? -0.722 11.844 16.484 1 98.88 116 CYS A N 1
ATOM 942 C CA . CYS A 1 116 ? -0.166 10.508 16.328 1 98.88 116 CYS A CA 1
ATOM 943 C C . CYS A 1 116 ? 0.882 10.469 15.227 1 98.88 116 CYS A C 1
ATOM 945 O O . CYS A 1 116 ? 0.835 11.266 14.297 1 98.88 116 CYS A O 1
ATOM 947 N N . VAL A 1 117 ? 1.791 9.555 15.383 1 98.94 117 VAL A N 1
ATOM 948 C CA . VAL A 1 117 ? 2.795 9.281 14.359 1 98.94 117 VAL A CA 1
ATOM 949 C C . VAL A 1 117 ? 2.719 7.812 13.938 1 98.94 117 VAL A C 1
ATOM 951 O O . VAL A 1 117 ? 2.754 6.918 14.789 1 98.94 117 VAL A O 1
ATOM 954 N N . LEU A 1 118 ? 2.516 7.578 12.68 1 98.88 118 LEU A N 1
ATOM 955 C CA . LEU A 1 118 ? 2.65 6.238 12.117 1 98.88 118 LEU A CA 1
ATOM 956 C C . LEU A 1 118 ? 3.977 6.09 11.383 1 98.88 118 LEU A C 1
ATOM 958 O O . LEU A 1 118 ? 4.215 6.77 10.375 1 98.88 118 LEU A O 1
ATOM 962 N N . GLY A 1 119 ? 4.77 5.188 11.82 1 98.75 119 GLY A N 1
ATOM 963 C CA . GLY A 1 119 ? 6.105 5.02 11.266 1 98.75 119 GLY A CA 1
ATOM 964 C C . GLY A 1 119 ? 6.098 4.562 9.82 1 98.75 119 GLY A C 1
ATOM 965 O O . GLY A 1 119 ? 5.148 3.918 9.375 1 98.75 119 GLY A O 1
ATOM 966 N N . ALA A 1 120 ? 7.219 4.855 9.18 1 98.38 120 ALA A N 1
ATOM 967 C CA . ALA A 1 120 ? 7.367 4.477 7.781 1 98.38 120 ALA A CA 1
ATOM 968 C C . ALA A 1 120 ? 7.27 2.965 7.609 1 98.38 120 ALA A C 1
ATOM 970 O O . ALA A 1 120 ? 7.73 2.205 8.469 1 98.38 120 ALA A O 1
ATOM 971 N N . GLY A 1 121 ? 6.652 2.605 6.48 1 97.44 121 GLY A N 1
ATOM 972 C CA . GLY A 1 121 ? 6.582 1.196 6.125 1 97.44 121 GLY A CA 1
ATOM 973 C C . GLY A 1 121 ? 5.512 0.442 6.895 1 97.44 121 GLY A C 1
ATOM 974 O O . GLY A 1 121 ? 5.332 -0.762 6.695 1 97.44 121 GLY A O 1
ATOM 975 N N . SER A 1 122 ? 4.742 1.115 7.688 1 97.94 122 SER A N 1
ATOM 976 C CA . SER A 1 122 ? 3.807 0.453 8.594 1 97.94 122 SER A CA 1
ATOM 977 C C . SER A 1 122 ? 2.49 0.136 7.891 1 97.94 122 SER A C 1
ATOM 979 O O . SER A 1 122 ? 2.139 0.777 6.898 1 97.94 122 SER A O 1
ATOM 981 N N . ILE A 1 123 ? 1.75 -0.816 8.43 1 97.44 123 ILE A N 1
ATOM 982 C CA . ILE A 1 123 ? 0.367 -1.095 8.055 1 97.44 123 ILE A CA 1
ATOM 983 C C . ILE A 1 123 ? -0.533 -0.962 9.281 1 97.44 123 ILE A C 1
ATOM 985 O O . ILE A 1 123 ? -0.386 -1.71 10.25 1 97.44 123 ILE A O 1
ATOM 989 N N . LEU A 1 124 ? -1.375 -0.043 9.211 1 97.62 124 LEU A N 1
ATOM 990 C CA . LEU A 1 124 ? -2.273 0.218 10.328 1 97.62 124 LEU A CA 1
ATOM 991 C C . LEU A 1 124 ? -3.561 -0.59 10.195 1 97.62 124 LEU A C 1
ATOM 993 O O . LEU A 1 124 ? -4.352 -0.356 9.273 1 97.62 124 LEU A O 1
ATOM 997 N N . THR A 1 125 ? -3.789 -1.472 11.141 1 95.44 125 THR A N 1
ATOM 998 C CA . THR A 1 125 ? -4.945 -2.357 11.062 1 95.44 125 THR A CA 1
ATOM 999 C C . THR A 1 125 ? -5.887 -2.117 12.234 1 95.44 125 THR A C 1
ATOM 1001 O O . THR A 1 125 ? -6.996 -2.658 12.273 1 95.44 125 THR A O 1
ATOM 1004 N N . THR A 1 126 ? -5.41 -1.411 13.211 1 95.81 126 THR A N 1
ATOM 1005 C CA . THR A 1 126 ? -6.215 -1.034 14.367 1 95.81 126 THR A CA 1
ATOM 1006 C C . THR A 1 126 ? -6.086 0.459 14.648 1 95.81 126 THR A C 1
ATOM 1008 O O . THR A 1 126 ? -5.164 1.112 14.164 1 95.81 126 THR A O 1
ATOM 1011 N N . SER A 1 127 ? -6.988 0.924 15.469 1 98.44 127 SER A N 1
ATOM 1012 C CA . SER A 1 127 ? -7.016 2.357 15.75 1 98.44 127 SER A CA 1
ATOM 1013 C C . SER A 1 127 ? -5.887 2.76 16.688 1 98.44 127 SER A C 1
ATOM 1015 O O . SER A 1 127 ? -5.355 1.926 17.422 1 98.44 127 SER A O 1
ATOM 1017 N N . MET A 1 128 ? -5.527 3.992 16.594 1 98.38 128 MET A N 1
ATOM 1018 C CA . MET A 1 128 ? -4.488 4.59 17.422 1 98.38 128 MET A CA 1
ATOM 1019 C C . MET A 1 128 ? -5.082 5.602 18.406 1 98.38 128 MET A C 1
ATOM 1021 O O . MET A 1 128 ? -5.77 6.535 17.984 1 98.38 128 MET A O 1
ATOM 1025 N N . PRO A 1 129 ? -4.77 5.473 19.656 1 98.31 129 PRO A N 1
ATOM 1026 C CA . PRO A 1 129 ? -5.211 6.512 20.594 1 98.31 129 PRO A CA 1
ATOM 1027 C C . PRO A 1 129 ? -4.402 7.797 20.469 1 98.31 129 PRO A C 1
ATOM 1029 O O . PRO A 1 129 ? -3.279 7.781 19.953 1 98.31 129 PRO A O 1
ATOM 1032 N N . LYS A 1 130 ? -4.965 8.812 21.031 1 98.44 130 LYS A N 1
ATOM 1033 C CA . LYS A 1 130 ? -4.371 10.141 20.969 1 98.44 130 LYS A CA 1
ATOM 1034 C C . LYS A 1 130 ? -2.945 10.133 21.516 1 98.44 130 LYS A C 1
ATOM 1036 O O . LYS A 1 130 ? -2.666 9.508 22.547 1 98.44 130 LYS A O 1
ATOM 1041 N N . GLY A 1 131 ? -2.092 10.781 20.812 1 98.69 131 GLY A N 1
ATOM 1042 C CA . GLY A 1 131 ? -0.749 11.031 21.312 1 98.69 131 GLY A CA 1
ATOM 1043 C C . GLY A 1 131 ? 0.117 9.781 21.328 1 98.69 131 GLY A C 1
ATOM 1044 O O . GLY A 1 131 ? 0.862 9.555 22.281 1 98.69 131 GLY A O 1
ATOM 1045 N N . THR A 1 132 ? 0.063 8.953 20.297 1 98.75 132 THR A N 1
ATOM 1046 C CA . THR A 1 132 ? 0.853 7.727 20.297 1 98.75 132 THR A CA 1
ATOM 1047 C C . THR A 1 132 ? 1.628 7.574 19 1 98.75 132 THR A C 1
ATOM 1049 O O . THR A 1 132 ? 1.311 8.227 18 1 98.75 132 THR A O 1
ATOM 1052 N N . VAL A 1 133 ? 2.629 6.773 19.094 1 98.81 133 VAL A N 1
ATOM 1053 C CA . VAL A 1 133 ? 3.445 6.379 17.938 1 98.81 133 VAL A CA 1
ATOM 1054 C C . VAL A 1 133 ? 3.295 4.879 17.688 1 98.81 133 VAL A C 1
ATOM 1056 O O . VAL A 1 133 ? 3.457 4.074 18.609 1 98.81 133 VAL A O 1
ATOM 1059 N N . TYR A 1 134 ? 2.883 4.527 16.531 1 98.75 134 TYR A N 1
ATOM 1060 C CA . TYR A 1 134 ? 2.803 3.139 16.109 1 98.75 134 TYR A CA 1
ATOM 1061 C C . TYR A 1 134 ? 3.758 2.871 14.945 1 98.75 134 TYR A C 1
ATOM 1063 O O . TYR A 1 134 ? 4.059 3.773 14.164 1 98.75 134 TYR A O 1
ATOM 1071 N N . ALA A 1 135 ? 4.203 1.623 14.812 1 98.12 135 ALA A N 1
ATOM 1072 C CA . ALA A 1 135 ? 5.027 1.213 13.68 1 98.12 135 ALA A CA 1
ATOM 1073 C C . ALA A 1 135 ? 5.023 -0.304 13.523 1 98.12 135 ALA A C 1
ATOM 1075 O O . ALA A 1 135 ? 4.703 -1.033 14.461 1 98.12 135 ALA A O 1
ATOM 1076 N N . GLY A 1 136 ? 5.293 -0.695 12.281 1 96.12 136 GLY A N 1
ATOM 1077 C CA . GLY A 1 136 ? 5.465 -2.119 12.031 1 96.12 136 GLY A CA 1
ATOM 1078 C C . GLY A 1 136 ? 4.383 -2.705 11.148 1 96.12 136 GLY A C 1
ATOM 1079 O O . GLY A 1 136 ? 3.496 -1.986 10.68 1 96.12 136 GLY A O 1
ATOM 1080 N N . ILE A 1 137 ? 4.453 -4.113 10.891 1 94.25 137 ILE A N 1
ATOM 1081 C CA . ILE A 1 137 ? 3.506 -4.867 10.078 1 94.25 137 ILE A CA 1
ATOM 1082 C C . ILE A 1 137 ? 3.088 -6.137 10.812 1 94.25 137 ILE A C 1
ATOM 1084 O O . ILE A 1 137 ? 3.857 -7.098 10.891 1 94.25 137 ILE A O 1
ATOM 1088 N N . PRO A 1 138 ? 1.977 -6.051 11.289 1 92.56 138 PRO A N 1
ATOM 1089 C CA . PRO A 1 138 ? 1.078 -4.91 11.492 1 92.56 138 PRO A CA 1
ATOM 1090 C C . PRO A 1 138 ? 1.643 -3.881 12.469 1 92.56 138 PRO A C 1
ATOM 1092 O O . PRO A 1 138 ? 2.52 -4.207 13.273 1 92.56 138 PRO A O 1
ATOM 1095 N N . ALA A 1 139 ? 1.144 -2.672 12.328 1 96.56 139 ALA A N 1
ATOM 1096 C CA . ALA A 1 139 ? 1.595 -1.604 13.219 1 96.56 139 ALA A CA 1
ATOM 1097 C C . ALA A 1 139 ? 1.185 -1.882 14.664 1 96.56 139 ALA A C 1
ATOM 1099 O O . ALA A 1 139 ? 0.07 -2.342 14.922 1 96.56 139 ALA A O 1
ATOM 1100 N N . ARG A 1 140 ? 2.059 -1.61 15.562 1 96.62 140 ARG A N 1
ATOM 1101 C CA . ARG A 1 140 ? 1.83 -1.744 17 1 96.62 140 ARG A CA 1
ATOM 1102 C C . ARG A 1 140 ? 2.316 -0.508 17.75 1 96.62 140 ARG A C 1
ATOM 1104 O O . ARG A 1 140 ? 3.094 0.283 17.219 1 96.62 140 ARG A O 1
ATOM 1111 N N . PHE A 1 141 ? 1.862 -0.433 19 1 98.31 141 PHE A N 1
ATOM 1112 C CA . PHE A 1 141 ? 2.283 0.667 19.859 1 98.31 141 PHE A CA 1
ATOM 1113 C C . PHE A 1 141 ? 3.793 0.647 20.062 1 98.31 141 PHE A C 1
ATOM 1115 O O . PHE A 1 141 ? 4.371 -0.402 20.359 1 98.31 141 PHE A O 1
ATOM 1122 N N . VAL A 1 142 ? 4.441 1.764 19.969 1 98.25 142 VAL A N 1
ATOM 1123 C CA . VAL A 1 142 ? 5.875 1.897 20.203 1 98.25 142 VAL A CA 1
ATOM 1124 C C . VAL A 1 142 ? 6.113 2.736 21.453 1 98.25 142 VAL A C 1
ATOM 1126 O O . VAL A 1 142 ? 6.805 2.303 22.375 1 98.25 142 VAL A O 1
ATOM 1129 N N . CYS A 1 143 ? 5.512 3.961 21.484 1 98.62 143 CYS A N 1
ATOM 1130 C CA . CYS A 1 143 ? 5.676 4.871 22.609 1 98.62 143 CYS A CA 1
ATOM 1131 C C . CYS A 1 143 ? 4.676 6.02 22.531 1 98.62 143 CYS A C 1
ATOM 1133 O O . CYS A 1 143 ? 3.895 6.105 21.594 1 98.62 143 CYS A O 1
ATOM 1135 N N . THR A 1 144 ? 4.695 6.844 23.578 1 98.69 144 THR A N 1
ATOM 1136 C CA . THR A 1 144 ? 3.871 8.047 23.562 1 98.69 144 THR A CA 1
ATOM 1137 C C . THR A 1 144 ? 4.531 9.148 22.734 1 98.69 144 THR A C 1
ATOM 1139 O O . THR A 1 144 ? 5.738 9.102 22.484 1 98.69 144 THR A O 1
ATOM 1142 N N . ILE A 1 145 ? 3.764 10.031 22.375 1 98.62 145 ILE A N 1
ATOM 1143 C CA . ILE A 1 145 ? 4.293 11.133 21.578 1 98.62 145 ILE A CA 1
ATOM 1144 C C . ILE A 1 145 ? 5.305 11.922 22.406 1 98.62 145 ILE A C 1
ATOM 1146 O O . ILE A 1 145 ? 6.285 12.445 21.859 1 98.62 145 ILE A O 1
ATOM 1150 N N . GLU A 1 146 ? 5.086 12 23.703 1 98.56 146 GLU A N 1
ATOM 1151 C CA . GLU A 1 146 ? 6.031 12.68 24.594 1 98.56 146 GLU A CA 1
ATOM 1152 C C . GLU A 1 146 ? 7.375 11.961 24.625 1 98.56 146 GLU A C 1
ATOM 1154 O O . GLU A 1 146 ? 8.43 12.594 24.547 1 98.56 146 GLU A O 1
ATOM 1159 N N . GLU A 1 147 ? 7.336 10.672 24.75 1 98.56 147 GLU A N 1
ATOM 1160 C CA . GLU A 1 147 ? 8.562 9.883 24.734 1 98.56 147 GLU A CA 1
ATOM 1161 C C . GLU A 1 147 ? 9.297 10.023 23.406 1 98.56 147 GLU A C 1
ATOM 1163 O O . GLU A 1 147 ? 10.523 10.102 23.375 1 98.56 147 GLU A O 1
ATOM 1168 N N . TYR A 1 148 ? 8.594 10.031 22.391 1 97.94 148 TYR A N 1
ATOM 1169 C CA . TYR A 1 148 ? 9.141 10.258 21.062 1 97.94 148 TYR A CA 1
ATOM 1170 C C . TYR A 1 148 ? 9.844 11.609 20.984 1 97.94 148 TYR A C 1
ATOM 1172 O O . TYR A 1 148 ? 10.953 11.711 20.453 1 97.94 148 TYR A O 1
ATOM 1180 N N . GLY A 1 149 ? 9.164 12.562 21.438 1 98 149 GLY A N 1
ATOM 1181 C CA . GLY A 1 149 ? 9.742 13.898 21.484 1 98 149 GLY A CA 1
ATOM 1182 C C . GLY A 1 149 ? 11.016 13.953 22.312 1 98 149 GLY A C 1
ATOM 1183 O O . GLY A 1 149 ? 11.984 14.609 21.922 1 98 149 GLY A O 1
ATOM 1184 N N . ASP A 1 150 ? 11.039 13.32 23.469 1 98.12 150 ASP A N 1
ATOM 1185 C CA . ASP A 1 150 ? 12.219 13.289 24.328 1 98.12 150 ASP A CA 1
ATOM 1186 C C . ASP A 1 150 ? 13.406 12.664 23.609 1 98.12 150 ASP A C 1
ATOM 1188 O O . ASP A 1 150 ? 14.531 13.156 23.703 1 98.12 150 ASP A O 1
ATOM 1192 N N . LYS A 1 151 ? 13.164 11.609 22.906 1 95.75 151 LYS A N 1
ATOM 1193 C CA . LYS A 1 151 ? 14.219 10.977 22.125 1 95.75 151 LYS A CA 1
ATOM 1194 C C . LYS A 1 151 ? 14.742 11.922 21.031 1 95.75 151 LYS A C 1
ATOM 1196 O O . LYS A 1 151 ? 15.945 11.977 20.781 1 95.75 151 LYS A O 1
ATOM 1201 N N . ALA A 1 152 ? 13.797 12.617 20.422 1 95.44 152 ALA A N 1
ATOM 1202 C CA . ALA A 1 152 ? 14.164 13.562 19.359 1 95.44 152 ALA A CA 1
ATOM 1203 C C . ALA A 1 152 ? 15.031 14.688 19.922 1 95.44 152 ALA A C 1
ATOM 1205 O O . ALA A 1 152 ? 15.969 15.148 19.25 1 95.44 152 ALA A O 1
ATOM 1206 N N . LEU A 1 153 ? 14.719 15.125 21.094 1 96.25 153 LEU A N 1
ATOM 1207 C CA . LEU A 1 153 ? 15.5 16.172 21.734 1 96.25 153 LEU A CA 1
ATOM 1208 C C . LEU A 1 153 ? 16.938 15.719 21.984 1 96.25 153 LEU A C 1
ATOM 1210 O O . LEU A 1 153 ? 17.875 16.484 21.781 1 96.25 153 LEU A O 1
ATOM 1214 N N . LYS A 1 154 ? 17.156 14.516 22.375 1 93.38 154 LYS A N 1
ATOM 1215 C CA . LYS A 1 154 ? 18.469 13.961 22.641 1 93.38 154 LYS A CA 1
ATOM 1216 C C . LYS A 1 154 ? 19.297 13.867 21.375 1 93.38 154 LYS A C 1
ATOM 1218 O O . LYS A 1 154 ? 20.531 14.008 21.406 1 93.38 154 LYS A O 1
ATOM 1223 N N . ASN A 1 155 ? 18.625 13.773 20.188 1 90.94 155 ASN A N 1
ATOM 1224 C CA . ASN A 1 155 ? 19.312 13.578 18.922 1 90.94 155 ASN A 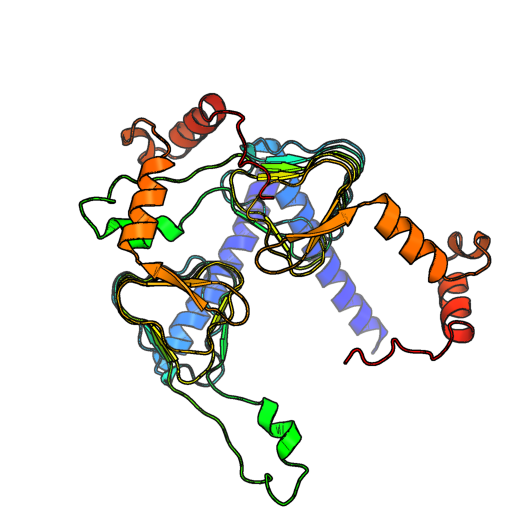CA 1
ATOM 1225 C C . ASN A 1 155 ? 19.234 14.828 18.047 1 90.94 155 ASN A C 1
ATOM 1227 O O . ASN A 1 155 ? 19.5 14.766 16.844 1 90.94 155 ASN A O 1
ATOM 1231 N N . ASN A 1 156 ? 18.859 15.883 18.625 1 93.5 156 ASN A N 1
ATOM 1232 C CA . ASN A 1 156 ? 18.578 17.109 17.875 1 93.5 156 ASN A CA 1
ATOM 1233 C C . ASN A 1 156 ? 19.812 17.625 17.156 1 93.5 156 ASN A C 1
ATOM 1235 O O . ASN A 1 156 ? 20.906 17.672 17.719 1 93.5 156 ASN A O 1
ATOM 1239 N N . VAL A 1 157 ? 19.625 17.984 15.875 1 91.75 157 VAL A N 1
ATOM 1240 C CA . VAL A 1 157 ? 20.703 18.594 15.094 1 91.75 157 VAL A CA 1
ATOM 1241 C C . VAL A 1 157 ? 20.719 20.094 15.312 1 91.75 157 VAL A C 1
ATOM 1243 O O . VAL A 1 157 ? 19.719 20.781 15.023 1 91.75 157 VAL A O 1
ATOM 1246 N N . MET A 1 158 ? 21.812 20.594 15.75 1 92.12 158 MET A N 1
ATOM 1247 C CA . MET A 1 158 ? 21.938 22.016 16.047 1 92.12 158 MET A CA 1
ATOM 1248 C C . MET A 1 158 ? 22.641 22.75 14.906 1 92.12 158 MET A C 1
ATOM 1250 O O . MET A 1 158 ? 23.703 22.312 14.445 1 92.12 158 MET A O 1
ATOM 1254 N N . TYR A 1 159 ? 22.016 23.719 14.398 1 94.88 159 TYR A N 1
ATOM 1255 C CA . TYR A 1 159 ? 22.547 24.656 13.422 1 94.88 159 TYR A CA 1
ATOM 1256 C C . TYR A 1 159 ? 21.875 26.031 13.555 1 94.88 159 TYR A C 1
ATOM 1258 O O . TYR A 1 159 ? 20.797 26.141 14.156 1 94.88 159 TYR A O 1
ATOM 1266 N N . PRO A 1 160 ? 22.594 27.062 13.094 1 96.56 160 PRO A N 1
ATOM 1267 C CA . PRO A 1 160 ? 21.922 28.375 13.164 1 96.56 160 PRO A CA 1
ATOM 1268 C C . PRO A 1 160 ? 20.594 28.391 12.406 1 96.56 160 PRO A C 1
ATOM 1270 O O . PRO A 1 160 ? 20.578 28.297 11.18 1 96.56 160 PRO A O 1
ATOM 1273 N N . ARG A 1 161 ? 19.547 28.547 13.164 1 96.88 161 ARG A N 1
ATOM 1274 C CA . ARG A 1 161 ? 18.203 28.422 12.602 1 96.88 161 ARG A CA 1
ATOM 1275 C C . ARG A 1 161 ? 17.938 29.516 11.562 1 96.88 161 ARG A C 1
ATOM 1277 O O . ARG A 1 161 ? 17.062 29.344 10.703 1 96.88 161 ARG A O 1
ATOM 1284 N N . GLU A 1 162 ? 18.625 30.641 11.562 1 97.06 162 GLU A N 1
ATOM 1285 C CA . GLU A 1 162 ? 18.484 31.688 10.57 1 97.06 162 GLU A CA 1
ATOM 1286 C C . GLU A 1 162 ? 18.797 31.172 9.164 1 97.06 162 GLU A C 1
ATOM 1288 O O . GLU A 1 162 ? 18.359 31.766 8.172 1 97.06 162 GLU A O 1
ATOM 1293 N N . LEU A 1 163 ? 19.609 30.062 9.172 1 97.25 163 LEU A N 1
ATOM 1294 C CA . LEU A 1 163 ? 19.984 29.484 7.887 1 97.25 163 LEU A CA 1
ATOM 1295 C C . LEU A 1 163 ? 18.781 28.891 7.176 1 97.25 163 LEU A C 1
ATOM 1297 O O . LEU A 1 163 ? 18.812 28.641 5.969 1 97.25 163 LEU A O 1
ATOM 1301 N N . GLU A 1 164 ? 17.719 28.578 7.926 1 96.38 164 GLU A N 1
ATOM 1302 C CA . GLU A 1 164 ? 16.531 27.969 7.344 1 96.38 164 GLU A CA 1
ATOM 1303 C C . GLU A 1 164 ? 15.844 28.891 6.348 1 96.38 164 GLU A C 1
ATOM 1305 O O . GLU A 1 164 ? 15.047 28.453 5.52 1 96.38 164 GLU A O 1
ATOM 1310 N N . LEU A 1 165 ? 16.156 30.188 6.344 1 97.06 165 LEU A N 1
ATOM 1311 C CA . LEU A 1 165 ? 15.578 31.172 5.438 1 97.06 165 LEU A CA 1
ATOM 1312 C C . LEU A 1 165 ? 16.219 31.094 4.059 1 97.06 165 LEU A C 1
ATOM 1314 O O . LEU A 1 165 ? 15.695 31.641 3.088 1 97.06 165 LEU A O 1
ATOM 1318 N N . ASN A 1 166 ? 17.453 30.547 4.09 1 97.12 166 ASN A N 1
ATOM 1319 C CA . ASN A 1 166 ? 18.188 30.359 2.852 1 97.12 166 ASN A CA 1
ATOM 1320 C C . ASN A 1 166 ? 18.609 28.891 2.664 1 97.12 166 ASN A C 1
ATOM 1322 O O . ASN A 1 166 ? 19.609 28.453 3.227 1 97.12 166 ASN A O 1
ATOM 1326 N N . ARG A 1 167 ? 17.922 28.172 1.806 1 95.69 167 ARG A N 1
ATOM 1327 C CA . ARG A 1 167 ? 18.109 26.734 1.652 1 95.69 167 ARG A CA 1
ATOM 1328 C C . ARG A 1 167 ? 19.531 26.406 1.228 1 95.69 167 ARG A C 1
ATOM 1330 O O . ARG A 1 167 ? 20.141 25.453 1.732 1 95.69 167 ARG A O 1
ATOM 1337 N N . SER A 1 168 ? 20.078 27.125 0.278 1 96.31 168 SER A N 1
ATOM 1338 C CA . SER A 1 168 ? 21.422 26.875 -0.212 1 96.31 168 SER A CA 1
ATOM 1339 C C . SER A 1 168 ? 22.453 27 0.909 1 96.31 168 SER A C 1
ATOM 1341 O O . SER A 1 168 ? 23.359 26.172 1.021 1 96.31 168 SER A O 1
ATOM 1343 N N . LYS A 1 169 ? 22.281 28.016 1.686 1 97.38 169 LYS A N 1
ATOM 1344 C CA . LYS A 1 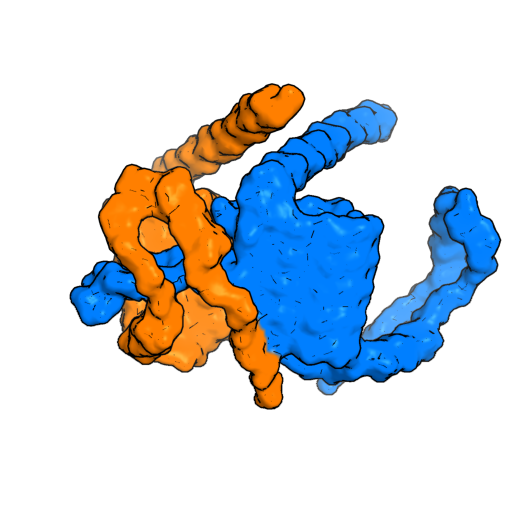169 ? 23.203 28.219 2.799 1 97.38 169 LYS A CA 1
ATOM 1345 C C . LYS A 1 169 ? 23.047 27.109 3.846 1 97.38 169 LYS A C 1
ATOM 1347 O O . LYS A 1 169 ? 24.031 26.656 4.414 1 97.38 169 LYS A O 1
ATOM 1352 N N . LEU A 1 170 ? 21.844 26.797 4.133 1 97.75 170 LEU A N 1
ATOM 1353 C CA . LEU A 1 170 ? 21.594 25.719 5.082 1 97.75 170 LEU A CA 1
ATOM 1354 C C . LEU A 1 170 ? 22.25 24.422 4.625 1 97.75 170 LEU A C 1
ATOM 1356 O O . LEU A 1 170 ? 22.953 23.766 5.406 1 97.75 170 LEU A O 1
ATOM 1360 N N . GLU A 1 171 ? 22.031 24.031 3.359 1 97.56 171 GLU A N 1
ATOM 1361 C CA . GLU A 1 171 ? 22.609 22.797 2.807 1 97.56 171 GLU A CA 1
ATOM 1362 C C . GLU A 1 171 ? 24.125 22.812 2.891 1 97.56 171 GLU A C 1
ATOM 1364 O O . GLU A 1 171 ? 24.75 21.797 3.227 1 97.56 171 GLU A O 1
ATOM 1369 N N . ALA A 1 172 ? 24.672 23.984 2.533 1 97.5 172 ALA A N 1
ATOM 1370 C CA . ALA A 1 172 ? 26.125 24.109 2.623 1 97.5 172 ALA A CA 1
ATOM 1371 C C . ALA A 1 172 ? 26.609 23.859 4.051 1 97.5 172 ALA A C 1
ATOM 1373 O O . ALA A 1 172 ? 27.594 23.172 4.266 1 97.5 172 ALA A O 1
ATOM 1374 N N . TYR A 1 173 ? 25.922 24.5 4.984 1 97.44 173 TYR A N 1
ATOM 1375 C CA . TYR A 1 173 ? 26.281 24.328 6.391 1 97.44 173 TYR A CA 1
ATOM 1376 C C . TYR A 1 173 ? 26.172 22.859 6.809 1 97.44 173 TYR A C 1
ATOM 1378 O O . TYR A 1 173 ? 27.094 22.328 7.434 1 97.44 173 TYR A O 1
ATOM 1386 N N . ILE A 1 174 ? 25.141 22.203 6.578 1 97.19 174 ILE A N 1
ATOM 1387 C CA . ILE A 1 174 ? 24.906 20.812 6.949 1 97.19 174 ILE A CA 1
ATOM 1388 C C . ILE A 1 174 ? 25.984 19.922 6.332 1 97.19 174 ILE A C 1
ATOM 1390 O O . ILE A 1 174 ? 26.516 19.047 7 1 97.19 174 ILE A O 1
ATOM 1394 N N . LYS A 1 175 ? 26.25 20.062 5.012 1 97.5 175 LYS A N 1
ATOM 1395 C CA . LYS A 1 175 ? 27.266 19.297 4.309 1 97.5 175 LYS A CA 1
ATOM 1396 C C . LYS A 1 175 ? 28.609 19.375 5.031 1 97.5 175 LYS A C 1
ATOM 1398 O O . LYS A 1 175 ? 29.328 18.375 5.133 1 97.5 175 LYS A O 1
ATOM 1403 N N . GLU A 1 176 ? 28.781 20.469 5.5 1 97.06 176 GLU A N 1
ATOM 1404 C CA . GLU A 1 176 ? 30.094 20.719 6.098 1 97.06 176 GLU A CA 1
ATOM 1405 C C . GLU A 1 176 ? 30.125 20.266 7.555 1 97.06 176 GLU A C 1
ATOM 1407 O O . GLU A 1 176 ? 31.141 19.766 8.039 1 97.06 176 GLU A O 1
ATOM 1412 N N . HIS A 1 177 ? 29.031 20.438 8.281 1 96.5 177 HIS A N 1
ATOM 1413 C CA . HIS A 1 177 ? 29.125 20.375 9.734 1 96.5 177 HIS A CA 1
ATOM 1414 C C . HIS A 1 177 ? 28.453 19.125 10.289 1 96.5 177 HIS A C 1
ATOM 1416 O O . HIS A 1 177 ? 28.672 18.766 11.445 1 96.5 177 HIS A O 1
ATOM 1422 N N . LEU A 1 178 ? 27.594 18.578 9.648 1 95.06 178 LEU A N 1
ATOM 1423 C CA . LEU A 1 178 ? 26.953 17.375 10.18 1 95.06 178 LEU A CA 1
ATOM 1424 C C . LEU A 1 178 ? 27.984 16.281 10.422 1 95.06 178 LEU A C 1
ATOM 1426 O O . LEU A 1 178 ? 28.734 15.914 9.516 1 95.06 178 LEU A O 1
ATOM 1430 N N . PRO A 1 179 ? 27.938 15.805 11.586 1 92.88 179 PRO A N 1
ATOM 1431 C CA . PRO A 1 179 ? 28.984 14.828 11.922 1 92.88 179 PRO A CA 1
ATOM 1432 C C . PRO A 1 179 ? 28.891 13.555 11.086 1 92.88 179 PRO A C 1
ATOM 1434 O O . PRO A 1 179 ? 27.797 13.164 10.672 1 92.88 179 PRO A O 1
ATOM 1437 N N . HIS A 1 180 ? 29.969 12.883 10.828 1 94.56 180 HIS A N 1
ATOM 1438 C CA . HIS A 1 180 ? 30.047 11.578 10.172 1 94.56 180 HIS A CA 1
ATOM 1439 C C . HIS A 1 180 ? 29.922 10.445 11.188 1 94.56 180 HIS A C 1
ATOM 1441 O O . HIS A 1 180 ? 30.828 9.633 11.336 1 94.56 180 HIS A O 1
ATOM 1447 N N . THR A 1 181 ? 28.812 10.492 11.945 1 92.31 181 THR A N 1
ATOM 1448 C CA . THR A 1 181 ? 28.5 9.461 12.93 1 92.31 181 THR A CA 1
ATOM 1449 C C . THR A 1 181 ? 27.281 8.664 12.508 1 92.31 181 THR A C 1
ATOM 1451 O O . THR A 1 181 ? 26.438 9.156 11.742 1 92.31 181 THR A O 1
ATOM 1454 N N . TYR A 1 182 ? 27.234 7.445 13.016 1 93.31 182 TYR A N 1
ATOM 1455 C CA . TYR A 1 182 ? 26.156 6.527 12.68 1 93.31 182 TYR A CA 1
ATOM 1456 C C . TYR A 1 182 ? 25.594 5.863 13.93 1 93.31 182 TYR A C 1
ATOM 1458 O O . TYR A 1 182 ? 26.25 5.809 14.961 1 93.31 182 TYR A O 1
ATOM 1466 N N . LYS A 1 183 ? 24.328 5.457 13.797 1 90.88 183 LYS A N 1
ATOM 1467 C CA . LYS A 1 183 ? 23.719 4.723 14.898 1 90.88 183 LYS A CA 1
ATOM 1468 C C . LYS A 1 183 ? 24.469 3.418 15.172 1 90.88 183 LYS A C 1
ATOM 1470 O O . LYS A 1 183 ? 24.906 2.744 14.242 1 90.88 183 LYS A O 1
ATOM 1475 N N . PRO A 1 184 ? 24.484 3.125 16.406 1 89.75 184 PRO A N 1
ATOM 1476 C CA . PRO A 1 184 ? 25.219 1.903 16.75 1 89.75 184 PRO A CA 1
ATOM 1477 C C . PRO A 1 184 ? 24.469 0.635 16.344 1 89.75 184 PRO A C 1
ATOM 1479 O O . PRO A 1 184 ? 23.25 0.665 16.172 1 89.75 184 PRO A O 1
ATOM 1482 N N . ILE A 1 185 ? 25.203 -0.452 16.219 1 90.06 185 ILE A N 1
ATOM 1483 C CA . ILE A 1 185 ? 24.594 -1.768 16.016 1 90.06 185 ILE A CA 1
ATOM 1484 C C . ILE A 1 185 ? 23.828 -2.189 17.266 1 90.06 185 ILE A C 1
ATOM 1486 O O . ILE A 1 185 ? 24.328 -2.068 18.375 1 90.06 185 ILE A O 1
ATOM 1490 N N . LYS A 1 186 ? 22.562 -2.404 16.891 1 82.94 186 LYS A N 1
ATOM 1491 C CA . LYS A 1 186 ? 21.797 -2.975 18 1 82.94 186 LYS A CA 1
ATOM 1492 C C . LYS A 1 186 ? 21.859 -4.5 17.969 1 82.94 186 LYS A C 1
ATOM 1494 O O . LYS A 1 186 ? 21.641 -5.121 16.938 1 82.94 186 LYS A O 1
ATOM 1499 N N . LYS A 1 187 ? 22.281 -5.09 19.078 1 69.44 187 LYS A N 1
ATOM 1500 C CA . LYS A 1 187 ? 22.375 -6.547 19.188 1 69.44 187 LYS A CA 1
ATOM 1501 C C . LYS A 1 187 ? 21.078 -7.129 19.734 1 69.44 187 LYS A C 1
ATOM 1503 O O . LYS A 1 187 ? 20.391 -6.492 20.547 1 69.44 187 LYS A O 1
ATOM 1508 N N . MET B 1 1 ? -14.539 23.016 -14.82 1 79.69 1 MET B N 1
ATOM 1509 C CA . MET B 1 1 ? -13.148 22.828 -14.398 1 79.69 1 MET B CA 1
ATOM 1510 C C . MET B 1 1 ? -12.906 21.422 -13.891 1 79.69 1 MET B C 1
ATOM 1512 O O . MET B 1 1 ? -11.977 20.75 -14.328 1 79.69 1 MET B O 1
ATOM 1516 N N . ILE B 1 2 ? -13.945 20.844 -13.352 1 88.75 2 ILE B N 1
ATOM 1517 C CA . ILE B 1 2 ? -13.812 19.5 -12.828 1 88.75 2 ILE B CA 1
ATOM 1518 C C . ILE B 1 2 ? -13.906 18.484 -13.977 1 88.75 2 ILE B C 1
ATOM 1520 O O . ILE B 1 2 ? -13.227 17.453 -13.953 1 88.75 2 ILE B O 1
ATOM 1524 N N . PHE B 1 3 ? -14.617 18.922 -14.891 1 91.44 3 PHE B N 1
ATOM 1525 C CA . PHE B 1 3 ? -14.773 18.031 -16.031 1 91.44 3 PHE B CA 1
ATOM 1526 C C . PHE B 1 3 ? -13.453 17.828 -16.75 1 91.44 3 PHE B C 1
ATOM 1528 O O . PHE B 1 3 ? -13.086 16.703 -17.109 1 91.44 3 PHE B O 1
ATOM 1535 N N . LEU B 1 4 ? -12.828 18.875 -17 1 93.12 4 LEU B N 1
ATOM 1536 C CA . LEU B 1 4 ? -11.523 18.812 -17.656 1 93.12 4 LEU B CA 1
ATOM 1537 C C . LEU B 1 4 ? -10.547 17.984 -16.828 1 93.12 4 LEU B C 1
ATOM 1539 O O . LEU B 1 4 ? -9.758 17.219 -17.375 1 93.12 4 LEU B O 1
ATOM 1543 N N . TYR B 1 5 ? -10.57 18.25 -15.602 1 93.31 5 TYR B N 1
ATOM 1544 C CA . TYR B 1 5 ? -9.719 17.469 -14.711 1 93.31 5 TYR B CA 1
ATOM 1545 C C . TYR B 1 5 ? -9.992 15.977 -14.867 1 93.31 5 TYR B C 1
ATOM 1547 O O . TYR B 1 5 ? -9.062 15.172 -14.914 1 93.31 5 TYR B O 1
ATOM 1555 N N . ARG B 1 6 ? -11.203 15.633 -15.023 1 94.06 6 ARG B N 1
ATOM 1556 C CA . ARG B 1 6 ? -11.602 14.234 -15.18 1 94.06 6 ARG B CA 1
ATOM 1557 C C . ARG B 1 6 ? -11.078 13.656 -16.484 1 94.06 6 ARG B C 1
ATOM 1559 O O . ARG B 1 6 ? -10.656 12.5 -16.547 1 94.06 6 ARG B O 1
ATOM 1566 N N . VAL B 1 7 ? -11.125 14.43 -17.422 1 95.75 7 VAL B N 1
ATOM 1567 C CA . VAL B 1 7 ? -10.664 13.984 -18.734 1 95.75 7 VAL B CA 1
ATOM 1568 C C . VAL B 1 7 ? -9.156 13.734 -18.688 1 95.75 7 VAL B C 1
ATOM 1570 O O . VAL B 1 7 ? -8.688 12.695 -19.156 1 95.75 7 VAL B O 1
ATOM 1573 N N . ILE B 1 8 ? -8.461 14.648 -18.172 1 95.88 8 ILE B N 1
ATOM 1574 C CA . ILE B 1 8 ? -7.008 14.523 -18.078 1 95.88 8 ILE B CA 1
ATOM 1575 C C . ILE B 1 8 ? -6.641 13.281 -17.281 1 95.88 8 ILE B C 1
ATOM 1577 O O . ILE B 1 8 ? -5.773 12.508 -17.688 1 95.88 8 ILE B O 1
ATOM 1581 N N . LEU B 1 9 ? -7.301 13.133 -16.203 1 95.31 9 LEU B N 1
ATOM 1582 C CA . LEU B 1 9 ? -7.027 11.977 -15.359 1 95.31 9 LEU B CA 1
ATOM 1583 C C . LEU B 1 9 ? -7.359 10.68 -16.094 1 95.31 9 LEU B C 1
ATOM 1585 O O . LEU B 1 9 ? -6.625 9.695 -15.984 1 95.31 9 LEU B O 1
ATOM 1589 N N . LYS B 1 10 ? -8.438 10.648 -16.766 1 95.44 10 LYS B N 1
ATOM 1590 C CA . LYS B 1 10 ? -8.836 9.469 -17.516 1 95.44 10 LYS B CA 1
ATOM 1591 C C . LYS B 1 10 ? -7.801 9.117 -18.578 1 95.44 10 LYS B C 1
ATOM 1593 O O . LYS B 1 10 ? -7.484 7.938 -18.781 1 95.44 10 LYS B O 1
ATOM 1598 N N . ILE B 1 11 ? -7.297 10.094 -19.234 1 96.81 11 ILE B N 1
ATOM 1599 C CA . ILE B 1 11 ? -6.273 9.867 -20.25 1 96.81 11 ILE B CA 1
ATOM 1600 C C . ILE B 1 11 ? -5.035 9.258 -19.609 1 96.81 11 ILE B C 1
ATOM 1602 O O . ILE B 1 11 ? -4.465 8.297 -20.125 1 96.81 11 ILE B O 1
ATOM 1606 N N . HIS B 1 12 ? -4.633 9.867 -18.531 1 96.69 12 HIS B N 1
ATOM 1607 C CA . HIS B 1 12 ? -3.482 9.359 -17.797 1 96.69 12 HIS B CA 1
ATOM 1608 C C . HIS B 1 12 ? -3.686 7.898 -17.391 1 96.69 12 HIS B C 1
ATOM 1610 O O . HIS B 1 12 ? -2.812 7.059 -17.625 1 96.69 12 HIS B O 1
ATOM 1616 N N . THR B 1 13 ? -4.836 7.578 -16.812 1 95.81 13 THR B N 1
ATOM 1617 C CA . THR B 1 13 ? -5.113 6.23 -16.328 1 95.81 13 THR B CA 1
ATOM 1618 C C . THR B 1 13 ? -5.227 5.246 -17.484 1 95.81 13 THR B C 1
ATOM 1620 O O . THR B 1 13 ? -4.781 4.102 -17.375 1 95.81 13 THR B O 1
ATOM 1623 N N . THR B 1 14 ? -5.836 5.617 -18.547 1 97.06 14 THR B N 1
ATOM 1624 C CA . THR B 1 14 ? -5.965 4.766 -19.734 1 97.06 14 THR B CA 1
ATOM 1625 C C . THR B 1 14 ? -4.59 4.414 -20.297 1 97.06 14 THR B C 1
ATOM 1627 O O . THR B 1 14 ? -4.348 3.27 -20.672 1 97.06 14 THR B O 1
ATOM 1630 N N . TYR B 1 15 ? -3.779 5.41 -20.328 1 97.38 15 TYR B N 1
ATOM 1631 C CA . TYR B 1 15 ? -2.416 5.172 -20.797 1 97.38 15 TYR B CA 1
ATOM 1632 C C . TYR B 1 15 ? -1.713 4.148 -19.906 1 97.38 15 TYR B C 1
ATOM 1634 O O . TYR B 1 15 ? -1.088 3.209 -20.406 1 97.38 15 TYR B O 1
ATOM 1642 N N . GLN B 1 16 ? -1.786 4.312 -18.625 1 96.81 16 GLN B N 1
ATOM 1643 C CA . GLN B 1 16 ? -1.166 3.377 -17.688 1 96.81 16 GLN B CA 1
ATOM 1644 C C . GLN B 1 16 ? -1.707 1.963 -17.891 1 96.81 16 GLN B C 1
ATOM 1646 O O . GLN B 1 16 ? -0.945 0.994 -17.875 1 96.81 16 GLN B O 1
ATOM 1651 N N . LEU B 1 17 ? -2.99 1.818 -18.016 1 96.62 17 LEU B N 1
ATOM 1652 C CA . LEU B 1 17 ? -3.637 0.526 -18.219 1 96.62 17 LEU B CA 1
ATOM 1653 C C . LEU B 1 17 ? -3.15 -0.129 -19.5 1 96.62 17 LEU B C 1
ATOM 1655 O O . LEU B 1 17 ? -2.932 -1.342 -19.547 1 96.62 17 LEU B O 1
ATOM 1659 N N . MET B 1 18 ? -2.996 0.661 -20.531 1 98.12 18 MET B N 1
ATOM 1660 C CA . MET B 1 18 ? -2.502 0.157 -21.797 1 98.12 18 MET B CA 1
ATOM 1661 C C . MET B 1 18 ? -1.103 -0.432 -21.656 1 98.12 18 MET B C 1
ATOM 1663 O O . MET B 1 18 ? -0.826 -1.522 -22.156 1 98.12 18 MET B O 1
ATOM 1667 N N . ILE B 1 19 ? -0.292 0.261 -20.984 1 98.25 19 ILE B N 1
ATOM 1668 C CA . ILE B 1 19 ? 1.079 -0.192 -20.781 1 98.25 19 ILE B CA 1
ATOM 1669 C C . ILE B 1 19 ? 1.076 -1.507 -20 1 98.25 19 ILE B C 1
ATOM 1671 O O . ILE B 1 19 ? 1.82 -2.432 -20.344 1 98.25 19 ILE B O 1
ATOM 1675 N N . GLN B 1 20 ? 0.276 -1.623 -18.984 1 97.94 20 GLN B N 1
ATOM 1676 C CA . GLN B 1 20 ? 0.165 -2.834 -18.172 1 97.94 20 GLN B CA 1
ATOM 1677 C C . GLN B 1 20 ? -0.295 -4.02 -19.016 1 97.94 20 GLN B C 1
ATOM 1679 O O . GLN B 1 20 ? 0.235 -5.125 -18.891 1 97.94 20 GLN B O 1
ATOM 1684 N N . ARG B 1 21 ? -1.251 -3.818 -19.812 1 98 21 ARG B N 1
ATOM 1685 C CA . ARG B 1 21 ? -1.783 -4.871 -20.672 1 98 21 ARG B CA 1
ATOM 1686 C C . ARG B 1 21 ? -0.722 -5.371 -21.641 1 98 21 ARG B C 1
ATOM 1688 O O . ARG B 1 21 ? -0.604 -6.578 -21.875 1 98 21 ARG B O 1
ATOM 1695 N N . ILE B 1 22 ? -0.023 -4.449 -22.219 1 98.69 22 ILE B N 1
ATOM 1696 C CA . ILE B 1 22 ? 1.058 -4.805 -23.141 1 98.69 22 ILE B CA 1
ATOM 1697 C C . ILE B 1 22 ? 2.109 -5.629 -22.391 1 98.69 22 ILE B C 1
ATOM 1699 O O . ILE B 1 22 ? 2.551 -6.668 -22.891 1 98.69 22 ILE B O 1
ATOM 1703 N N . TYR B 1 23 ? 2.486 -5.141 -21.25 1 98.75 23 TYR B N 1
ATOM 1704 C CA . TYR B 1 23 ? 3.451 -5.852 -20.406 1 98.75 23 TYR B CA 1
ATOM 1705 C C . TYR B 1 23 ? 2.982 -7.27 -20.125 1 98.75 23 TYR B C 1
ATOM 1707 O O . TYR B 1 23 ? 3.746 -8.227 -20.266 1 98.75 23 TYR B O 1
ATOM 1715 N N . LEU B 1 24 ? 1.739 -7.438 -19.719 1 98.75 24 LEU B N 1
ATOM 1716 C CA . LEU B 1 24 ? 1.167 -8.742 -19.406 1 98.75 24 LEU B CA 1
ATOM 1717 C C . LEU B 1 24 ? 1.226 -9.664 -20.625 1 98.75 24 LEU B C 1
ATOM 1719 O O . LEU B 1 24 ? 1.629 -10.82 -20.516 1 98.75 24 LEU B O 1
ATOM 1723 N N . LYS B 1 25 ? 0.851 -9.172 -21.766 1 98.69 25 LYS B N 1
ATOM 1724 C CA . LYS B 1 25 ? 0.877 -9.953 -23 1 98.69 25 LYS B CA 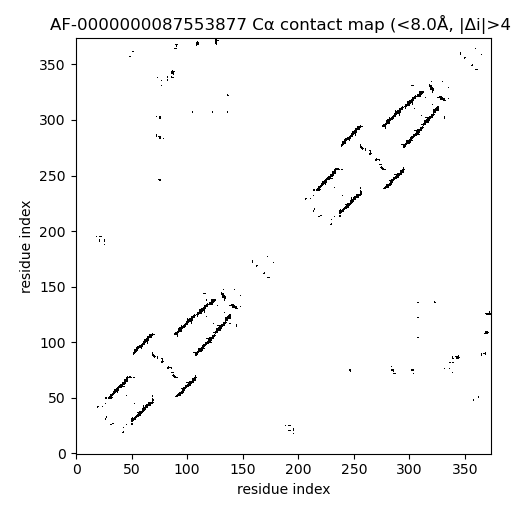1
ATOM 1725 C C . LYS B 1 25 ? 2.291 -10.43 -23.312 1 98.69 25 LYS B C 1
ATOM 1727 O O . LYS B 1 25 ? 2.488 -11.578 -23.734 1 98.69 25 LYS B O 1
ATOM 1732 N N . ILE B 1 26 ? 3.236 -9.539 -23.156 1 98.75 26 ILE B N 1
ATOM 1733 C CA . ILE B 1 26 ? 4.629 -9.891 -23.422 1 98.75 26 ILE B CA 1
ATOM 1734 C C . ILE B 1 26 ? 5.086 -10.969 -22.438 1 98.75 26 ILE B C 1
ATOM 1736 O O . ILE B 1 26 ? 5.762 -11.922 -22.828 1 98.75 26 ILE B O 1
ATOM 1740 N N . CYS B 1 27 ? 4.719 -10.82 -21.141 1 98.81 27 CYS B N 1
ATOM 1741 C CA . CYS B 1 27 ? 5.09 -11.812 -20.141 1 98.81 27 CYS B CA 1
ATOM 1742 C C . CYS B 1 27 ? 4.488 -13.172 -20.469 1 98.81 27 CYS B C 1
ATOM 1744 O O . CYS B 1 27 ? 5.152 -14.203 -20.328 1 98.81 27 CYS B O 1
ATOM 1746 N N . ILE B 1 28 ? 3.248 -13.227 -20.891 1 98.88 28 ILE B N 1
ATOM 1747 C CA . ILE B 1 28 ? 2.586 -14.469 -21.266 1 98.88 28 ILE B CA 1
ATOM 1748 C C . ILE B 1 28 ? 3.309 -15.102 -22.453 1 98.88 28 ILE B C 1
ATOM 1750 O O . ILE B 1 28 ? 3.553 -16.312 -22.469 1 98.88 28 ILE B O 1
ATOM 1754 N N . LYS B 1 29 ? 3.695 -14.289 -23.422 1 98.75 29 LYS B N 1
ATOM 1755 C CA . LYS B 1 29 ? 4.445 -14.781 -24.562 1 98.75 29 LYS B CA 1
ATOM 1756 C C . LYS B 1 29 ? 5.793 -15.359 -24.141 1 98.75 29 LYS B C 1
ATOM 1758 O O . LYS B 1 29 ? 6.273 -16.328 -24.734 1 98.75 29 LYS B O 1
ATOM 1763 N N . LYS B 1 30 ? 6.332 -14.805 -23.156 1 98.62 30 LYS B N 1
ATOM 1764 C CA . LYS B 1 30 ? 7.625 -15.258 -22.656 1 98.62 30 LYS B CA 1
ATOM 1765 C C . LYS B 1 30 ? 7.473 -16.5 -21.766 1 98.62 30 LYS B C 1
ATOM 1767 O O . LYS B 1 30 ? 8.461 -17.047 -21.297 1 98.62 30 LYS B O 1
ATOM 1772 N N . GLY B 1 31 ? 6.238 -16.906 -21.453 1 98.81 31 GLY B N 1
ATOM 1773 C CA . GLY B 1 31 ? 6.066 -18.188 -20.797 1 98.81 31 GLY B CA 1
ATOM 1774 C C . GLY B 1 31 ? 5.281 -18.094 -19.5 1 98.81 31 GLY B C 1
ATOM 1775 O O . GLY B 1 31 ? 5.062 -19.109 -18.828 1 98.81 31 GLY B O 1
ATOM 1776 N N . LEU B 1 32 ? 4.871 -16.922 -19.094 1 98.88 32 LEU B N 1
ATOM 1777 C CA . LEU B 1 32 ? 3.992 -16.781 -17.938 1 98.88 32 LEU B CA 1
ATOM 1778 C C . LEU B 1 32 ? 2.688 -17.531 -18.156 1 98.88 32 LEU B C 1
ATOM 1780 O O . LEU B 1 32 ? 2.049 -17.406 -19.203 1 98.88 32 LEU B O 1
ATOM 1784 N N . LYS B 1 33 ? 2.318 -18.344 -17.203 1 98.94 33 LYS B N 1
ATOM 1785 C CA . LYS B 1 33 ? 1.062 -19.078 -17.281 1 98.94 33 LYS B CA 1
ATOM 1786 C C . LYS B 1 33 ? -0.01 -18.438 -16.406 1 98.94 33 LYS B C 1
ATOM 1788 O O . LYS B 1 33 ? 0.142 -18.375 -15.18 1 98.94 33 LYS B O 1
ATOM 1793 N N . VAL B 1 34 ? -1.023 -18.047 -17.016 1 98.88 34 VAL B N 1
ATOM 1794 C CA . VAL B 1 34 ? -2.127 -17.391 -16.328 1 98.88 34 VAL B CA 1
ATOM 1795 C C . VAL B 1 34 ? -3.428 -18.141 -16.594 1 98.88 34 VAL B C 1
ATOM 1797 O O . VAL B 1 34 ? -3.789 -18.391 -17.75 1 98.88 34 VAL B O 1
ATOM 1800 N N . GLY B 1 35 ? -4.062 -18.516 -15.492 1 98.81 35 GLY B N 1
ATOM 1801 C CA . GLY B 1 35 ? -5.316 -19.25 -15.594 1 98.81 35 GLY B CA 1
ATOM 1802 C C . GLY B 1 35 ? -6.469 -18.391 -16.078 1 98.81 35 GLY B C 1
ATOM 1803 O O . GLY B 1 35 ? -6.262 -17.25 -16.5 1 98.81 35 GLY B O 1
ATOM 1804 N N . LYS B 1 36 ? -7.68 -18.953 -16.047 1 98.56 36 LYS B N 1
ATOM 1805 C CA . LYS B 1 36 ? -8.898 -18.266 -16.484 1 98.56 36 LYS B CA 1
ATOM 1806 C C . LYS B 1 36 ? -9.414 -17.312 -15.422 1 98.56 36 LYS B C 1
ATOM 1808 O O . LYS B 1 36 ? -9.352 -17.609 -14.227 1 98.56 36 LYS B O 1
ATOM 1813 N N . ASP B 1 37 ? -9.914 -16.141 -15.852 1 97.62 37 ASP B N 1
ATOM 1814 C CA . ASP B 1 37 ? -10.641 -15.188 -15.023 1 97.62 37 ASP B CA 1
ATOM 1815 C C . ASP B 1 37 ? -9.773 -14.68 -13.867 1 97.62 37 ASP B C 1
ATOM 1817 O O . ASP B 1 37 ? -10.25 -14.547 -12.742 1 97.62 37 ASP B O 1
ATOM 1821 N N . VAL B 1 38 ? -8.469 -14.617 -14.102 1 98.06 38 VAL B N 1
ATOM 1822 C CA . VAL B 1 38 ? -7.582 -13.953 -13.156 1 98.06 38 VAL B CA 1
ATOM 1823 C C . VAL B 1 38 ? -7.805 -12.445 -13.203 1 98.06 38 VAL B C 1
ATOM 1825 O O . VAL B 1 38 ? -7.898 -11.859 -14.281 1 98.06 38 VAL B O 1
ATOM 1828 N N . ARG B 1 39 ? -7.941 -11.898 -12.016 1 96.19 39 ARG B N 1
ATOM 1829 C CA . ARG B 1 39 ? -8.188 -10.461 -11.922 1 96.19 39 ARG B CA 1
ATOM 1830 C C . ARG B 1 39 ? -6.926 -9.719 -11.484 1 96.19 39 ARG B C 1
ATOM 1832 O O . ARG B 1 39 ? -6.406 -9.961 -10.391 1 96.19 39 ARG B O 1
ATOM 1839 N N . PHE B 1 40 ? -6.5 -8.797 -12.297 1 96.94 40 PHE B N 1
ATOM 1840 C CA . PHE B 1 40 ? -5.387 -7.914 -11.953 1 96.94 40 PHE B CA 1
ATOM 1841 C C . PHE B 1 40 ? -5.879 -6.496 -11.695 1 96.94 40 PHE B C 1
ATOM 1843 O O . PHE B 1 40 ? -6.152 -5.746 -12.633 1 96.94 40 PHE B O 1
ATOM 1850 N N . VAL B 1 41 ? -5.961 -6.145 -10.383 1 94.38 41 VAL B N 1
ATOM 1851 C CA . VAL B 1 41 ? -6.199 -4.73 -10.094 1 94.38 41 VAL B CA 1
ATOM 1852 C C . VAL B 1 41 ? -5.066 -3.889 -10.68 1 94.38 41 VAL B C 1
ATOM 1854 O O . VAL B 1 41 ? -5.312 -2.854 -11.305 1 94.38 41 VAL B O 1
ATOM 1857 N N . GLU B 1 42 ? -3.9 -4.262 -10.5 1 96 42 GLU B N 1
ATOM 1858 C CA . GLU B 1 42 ? -2.684 -3.826 -11.18 1 96 42 GLU B CA 1
ATOM 1859 C C . GLU B 1 42 ? -1.815 -5.02 -11.57 1 96 42 GLU B C 1
ATOM 1861 O O . GLU B 1 42 ? -1.613 -5.938 -10.773 1 96 42 GLU B O 1
ATOM 1866 N N . VAL B 1 43 ? -1.353 -4.957 -12.805 1 98.5 43 VAL B N 1
ATOM 1867 C CA . VAL B 1 43 ? -0.515 -6.062 -13.258 1 98.5 43 VAL B CA 1
ATOM 1868 C C . VAL B 1 43 ? 0.76 -6.125 -12.422 1 98.5 43 VAL B C 1
ATOM 1870 O O . VAL B 1 43 ? 1.457 -5.121 -12.266 1 98.5 43 VAL B O 1
ATOM 1873 N N . PRO B 1 44 ? 1.089 -7.281 -11.938 1 98.62 44 PRO B N 1
ATOM 1874 C CA . PRO B 1 44 ? 2.281 -7.418 -11.094 1 98.62 44 PRO B CA 1
ATOM 1875 C C . PRO B 1 44 ? 3.58 -7.25 -11.883 1 98.62 44 PRO B C 1
ATOM 1877 O O . PRO B 1 44 ? 3.578 -7.348 -13.109 1 98.62 44 PRO B O 1
ATOM 1880 N N . GLN B 1 45 ? 4.625 -6.91 -11.141 1 98.31 45 GLN B N 1
ATOM 1881 C CA . GLN B 1 45 ? 5.973 -7.07 -11.688 1 98.31 45 GLN B CA 1
ATOM 1882 C C . GLN B 1 45 ? 6.414 -8.531 -11.633 1 98.31 45 GLN B C 1
ATOM 1884 O O . GLN B 1 45 ? 6.672 -9.07 -10.555 1 98.31 45 GLN B O 1
ATOM 1889 N N . PHE B 1 46 ? 6.617 -9.148 -12.758 1 98.56 46 PHE B N 1
ATOM 1890 C CA . PHE B 1 46 ? 6.812 -10.586 -12.812 1 98.56 46 PHE B CA 1
ATOM 1891 C C . PHE B 1 46 ? 8.297 -10.93 -12.852 1 98.56 46 PHE B C 1
ATOM 1893 O O . PHE B 1 46 ? 8.672 -12.109 -12.844 1 98.56 46 PHE B O 1
ATOM 1900 N N . GLY B 1 47 ? 9.125 -9.961 -12.867 1 95.38 47 GLY B N 1
ATOM 1901 C CA . GLY B 1 47 ? 10.562 -10.195 -12.914 1 95.38 47 GLY B CA 1
ATOM 1902 C C . GLY B 1 47 ? 11.062 -10.555 -14.297 1 95.38 47 GLY B C 1
ATOM 1903 O O . GLY B 1 47 ? 10.344 -10.383 -15.289 1 95.38 47 GLY B O 1
ATOM 1904 N N . THR B 1 48 ? 12.305 -11.031 -14.375 1 94.62 48 THR B N 1
ATOM 1905 C CA . THR B 1 48 ? 12.953 -11.266 -15.664 1 94.62 48 THR B CA 1
ATOM 1906 C C . THR B 1 48 ? 12.617 -12.656 -16.203 1 94.62 48 THR B C 1
ATOM 1908 O O . THR B 1 48 ? 12.758 -12.922 -17.391 1 94.62 48 THR B O 1
ATOM 1911 N N . GLU B 1 49 ? 12.211 -13.508 -15.352 1 97.38 49 GLU B N 1
ATOM 1912 C CA . GLU B 1 49 ? 11.898 -14.867 -15.766 1 97.38 49 GLU B CA 1
ATOM 1913 C C . GLU B 1 49 ? 10.422 -15.188 -15.555 1 97.38 49 GLU B C 1
ATOM 1915 O O . GLU B 1 49 ? 10.078 -16.094 -14.781 1 97.38 49 GLU B O 1
ATOM 1920 N N . PRO B 1 50 ? 9.562 -14.508 -16.297 1 98.19 50 PRO B N 1
ATOM 1921 C CA . PRO B 1 50 ? 8.125 -14.742 -16.094 1 98.19 50 PRO B CA 1
ATOM 1922 C C . PRO B 1 50 ? 7.711 -16.172 -16.406 1 98.19 50 PRO B C 1
ATOM 1924 O O . PRO B 1 50 ? 6.672 -16.641 -15.945 1 98.19 50 PRO B O 1
ATOM 1927 N N . PHE B 1 51 ? 8.523 -16.906 -17.156 1 98.56 51 PHE B N 1
ATOM 1928 C CA . PHE B 1 51 ? 8.219 -18.281 -17.547 1 98.56 51 PHE B CA 1
ATOM 1929 C C . PHE B 1 51 ? 8.328 -19.219 -16.328 1 98.56 51 PHE B C 1
ATOM 1931 O O . PHE B 1 51 ? 7.957 -20.391 -16.406 1 98.56 51 PHE B O 1
ATOM 1938 N N . LEU B 1 52 ? 8.805 -18.688 -15.203 1 98.69 52 LEU B N 1
ATOM 1939 C CA . LEU B 1 52 ? 8.914 -19.469 -13.977 1 98.69 52 LEU B CA 1
ATOM 1940 C C . LEU B 1 52 ? 7.656 -19.328 -13.125 1 98.69 52 LEU B C 1
ATOM 1942 O O . LEU B 1 52 ? 7.547 -19.938 -12.062 1 98.69 52 LEU B O 1
ATOM 1946 N N . ILE B 1 53 ? 6.656 -18.578 -13.555 1 98.81 53 ILE B N 1
ATOM 1947 C CA . ILE B 1 53 ? 5.5 -18.234 -12.727 1 98.81 53 ILE B CA 1
ATOM 1948 C C . ILE B 1 53 ? 4.246 -18.875 -13.312 1 98.81 53 ILE B C 1
ATOM 1950 O O . ILE B 1 53 ? 4.02 -18.828 -14.523 1 98.81 53 ILE B O 1
ATOM 1954 N N . GLU B 1 54 ? 3.465 -19.484 -12.453 1 98.94 54 GLU B N 1
ATOM 1955 C CA . GLU B 1 54 ? 2.148 -20.031 -12.773 1 98.94 54 GLU B CA 1
ATOM 1956 C C . GLU B 1 54 ? 1.073 -19.453 -11.859 1 98.94 54 GLU B C 1
ATOM 1958 O O . GLU B 1 54 ? 1.238 -19.438 -10.633 1 98.94 54 GLU B O 1
ATOM 1963 N N . ILE B 1 55 ? 0.011 -19.062 -12.438 1 98.88 55 ILE B N 1
ATOM 1964 C CA . ILE B 1 55 ? -1.101 -18.484 -11.695 1 98.88 55 ILE B CA 1
ATOM 1965 C C . ILE B 1 55 ? -2.385 -19.25 -12.008 1 98.88 55 ILE B C 1
ATOM 1967 O O . ILE B 1 55 ? -2.732 -19.438 -13.172 1 98.88 55 ILE B O 1
ATOM 1971 N N . GLY B 1 56 ? -3.086 -19.641 -10.961 1 98.81 56 GLY B N 1
ATOM 1972 C CA . GLY B 1 56 ? -4.305 -20.422 -11.109 1 98.81 56 GLY B CA 1
ATOM 1973 C C . GLY B 1 56 ? -5.523 -19.562 -11.40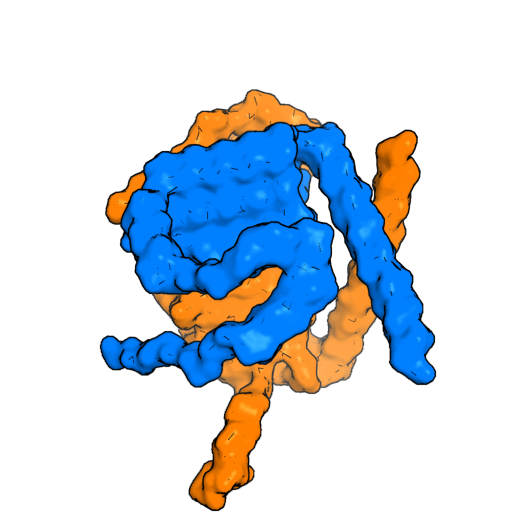6 1 98.81 56 GLY B C 1
ATOM 1974 O O . GLY B 1 56 ? -5.484 -18.344 -11.258 1 98.81 56 GLY B O 1
ATOM 1975 N N . ASP B 1 57 ? -6.648 -20.281 -11.75 1 98.69 57 ASP B N 1
ATOM 1976 C CA . ASP B 1 57 ? -7.898 -19.656 -12.164 1 98.69 57 ASP B CA 1
ATOM 1977 C C . ASP B 1 57 ? -8.5 -18.828 -11.031 1 98.69 57 ASP B C 1
ATOM 1979 O O . ASP B 1 57 ? -8.383 -19.188 -9.859 1 98.69 57 ASP B O 1
ATOM 1983 N N . GLU B 1 58 ? -9.109 -17.703 -11.375 1 97.81 58 GLU B N 1
ATOM 1984 C CA . GLU B 1 58 ? -10 -16.938 -10.508 1 97.81 58 GLU B CA 1
ATOM 1985 C C . GLU B 1 58 ? -9.242 -16.344 -9.328 1 97.81 58 GLU B C 1
ATOM 1987 O O . GLU B 1 58 ? -9.781 -16.234 -8.219 1 97.81 58 GLU B O 1
ATOM 1992 N N . THR B 1 59 ? -7.926 -16.125 -9.562 1 98.12 59 THR B N 1
ATOM 1993 C CA . THR B 1 59 ? -7.078 -15.492 -8.555 1 98.12 59 THR B CA 1
ATOM 1994 C C . THR B 1 59 ? -7.039 -13.984 -8.766 1 98.12 59 THR B C 1
ATOM 1996 O O . THR B 1 59 ? -7.129 -13.5 -9.891 1 98.12 59 THR B O 1
ATOM 1999 N N . THR B 1 60 ? -7.004 -13.25 -7.66 1 97.5 60 THR B N 1
ATOM 2000 C CA . THR B 1 60 ? -7.008 -11.797 -7.719 1 97.5 60 THR B CA 1
ATOM 2001 C C . THR B 1 60 ? -5.688 -11.227 -7.195 1 97.5 60 THR B C 1
ATOM 2003 O O . THR B 1 60 ? -5.211 -11.641 -6.133 1 97.5 60 THR B O 1
ATOM 2006 N N . PHE B 1 61 ? -5.078 -10.281 -7.93 1 97.69 61 PHE B N 1
ATOM 2007 C CA . PHE B 1 61 ? -3.908 -9.523 -7.508 1 97.69 61 PHE B CA 1
ATOM 2008 C C . PHE B 1 61 ? -4.266 -8.055 -7.281 1 97.69 61 PHE B C 1
ATOM 2010 O O . PHE B 1 61 ? -4.84 -7.414 -8.164 1 97.69 61 PHE B O 1
ATOM 2017 N N . SER B 1 62 ? -3.922 -7.582 -6.125 1 96.38 62 SER B N 1
ATOM 2018 C CA . SER B 1 62 ? -4.117 -6.172 -5.809 1 96.38 62 SER B CA 1
ATOM 2019 C C . SER B 1 62 ? -2.99 -5.316 -6.375 1 96.38 62 SER B C 1
ATOM 2021 O O . SER B 1 62 ? -2.371 -5.68 -7.375 1 96.38 62 SER B O 1
ATOM 2023 N N . ASN B 1 63 ? -2.834 -4.137 -5.84 1 95.06 63 ASN B N 1
ATOM 2024 C CA . ASN B 1 63 ? -1.894 -3.16 -6.379 1 95.06 63 ASN B CA 1
ATOM 2025 C C . ASN B 1 63 ? -0.461 -3.465 -5.945 1 95.06 63 ASN B C 1
ATOM 2027 O O . ASN B 1 63 ? -0.223 -3.855 -4.801 1 95.06 63 ASN B O 1
ATOM 2031 N N . ASN B 1 64 ? 0.465 -3.221 -6.848 1 96.69 64 ASN B N 1
ATOM 2032 C CA . ASN B 1 64 ? 1.896 -3.195 -6.57 1 96.69 64 ASN B CA 1
ATOM 2033 C C . ASN B 1 64 ? 2.379 -4.523 -5.992 1 96.69 64 ASN B C 1
ATOM 2035 O O . ASN B 1 64 ? 3.066 -4.547 -4.969 1 96.69 64 ASN B O 1
ATOM 2039 N N . VAL B 1 65 ? 2.051 -5.594 -6.629 1 98.38 65 VAL B N 1
ATOM 2040 C CA . VAL B 1 65 ? 2.555 -6.922 -6.301 1 98.38 65 VAL B CA 1
ATOM 2041 C C . VAL B 1 65 ? 3.83 -7.203 -7.094 1 98.38 65 VAL B C 1
ATOM 2043 O O . VAL B 1 65 ? 3.902 -6.906 -8.289 1 98.38 65 VAL B O 1
ATOM 2046 N N . ARG B 1 66 ? 4.828 -7.742 -6.445 1 98.5 66 ARG B N 1
ATOM 2047 C CA . ARG B 1 66 ? 6.113 -8.016 -7.078 1 98.5 66 ARG B CA 1
ATOM 2048 C C . ARG B 1 66 ? 6.5 -9.484 -6.922 1 98.5 66 ARG B C 1
ATOM 2050 O O . ARG B 1 66 ? 6.41 -10.039 -5.824 1 98.5 66 ARG B O 1
ATOM 2057 N N . PHE B 1 67 ? 6.973 -10.094 -8.008 1 98.62 67 PHE B N 1
ATOM 2058 C CA . PHE B 1 67 ? 7.555 -11.43 -7.992 1 98.62 67 PHE B CA 1
ATOM 2059 C C . PHE B 1 67 ? 9.078 -11.359 -8.078 1 98.62 67 PHE B C 1
ATOM 2061 O O . PHE B 1 67 ? 9.625 -10.617 -8.898 1 98.62 67 PHE B O 1
ATOM 2068 N N . ILE B 1 68 ? 9.695 -12.016 -7.207 1 97.44 68 ILE B N 1
ATOM 2069 C CA . ILE B 1 68 ? 11.141 -12.188 -7.281 1 97.44 68 ILE B CA 1
ATOM 2070 C C . ILE B 1 68 ? 11.469 -13.641 -7.602 1 97.44 68 ILE B C 1
ATOM 2072 O O . ILE B 1 68 ? 11.422 -14.5 -6.723 1 97.44 68 ILE B O 1
ATOM 2076 N N . ASN B 1 69 ? 11.781 -13.898 -8.797 1 95.12 69 ASN B N 1
ATOM 2077 C CA . ASN B 1 69 ? 11.984 -15.281 -9.211 1 95.12 69 ASN B CA 1
ATOM 2078 C C . ASN B 1 69 ? 13.469 -15.586 -9.414 1 95.12 69 ASN B C 1
ATOM 2080 O O . ASN B 1 69 ? 13.82 -16.688 -9.859 1 95.12 69 ASN B O 1
ATOM 2084 N N . HIS B 1 70 ? 14.305 -14.633 -9.195 1 92.94 70 HIS B N 1
ATOM 2085 C CA . HIS B 1 70 ? 15.75 -14.781 -9.133 1 92.94 70 HIS B CA 1
ATOM 2086 C C . HIS B 1 70 ? 16.344 -13.898 -8.039 1 92.94 70 HIS B C 1
ATOM 2088 O O . HIS B 1 70 ? 15.844 -12.812 -7.766 1 92.94 70 HIS B O 1
ATOM 2094 N N . ASP B 1 71 ? 17.328 -14.57 -7.344 1 87.44 71 ASP B N 1
ATOM 2095 C CA . ASP B 1 71 ? 17.906 -13.805 -6.242 1 87.44 71 ASP B CA 1
ATOM 2096 C C . ASP B 1 71 ? 19.203 -13.125 -6.66 1 87.44 71 ASP B C 1
ATOM 2098 O O . ASP B 1 71 ? 20.266 -13.734 -6.594 1 87.44 71 ASP B O 1
ATOM 2102 N N . GLY B 1 72 ? 19.094 -11.945 -7.023 1 83.12 72 GLY B N 1
ATOM 2103 C CA . GLY B 1 72 ? 20.266 -11.164 -7.359 1 83.12 72 GLY B CA 1
ATOM 2104 C C . GLY B 1 72 ? 21.125 -10.836 -6.156 1 83.12 72 GLY B C 1
ATOM 2105 O O . GLY B 1 72 ? 22.281 -10.406 -6.305 1 83.12 72 GLY B O 1
ATOM 2106 N N . GLY B 1 73 ? 20.625 -11.078 -5.008 1 79.81 73 GLY B N 1
ATOM 2107 C CA . GLY B 1 73 ? 21.375 -10.836 -3.791 1 79.81 73 GLY B CA 1
ATOM 2108 C C . GLY B 1 73 ? 22.641 -11.672 -3.695 1 79.81 73 GLY B C 1
ATOM 2109 O O . GLY B 1 73 ? 23.594 -11.297 -3.01 1 79.81 73 GLY B O 1
ATOM 2110 N N . TYR B 1 74 ? 22.609 -12.648 -4.43 1 87.56 74 TYR B N 1
ATOM 2111 C CA . TYR B 1 74 ? 23.766 -13.547 -4.414 1 87.56 74 TYR B CA 1
ATOM 2112 C C . TYR B 1 74 ? 24.984 -12.898 -5.059 1 87.56 74 TYR B C 1
ATOM 2114 O O . TYR B 1 74 ? 26.109 -13.375 -4.906 1 87.56 74 TYR B O 1
ATOM 2122 N N . ASN B 1 75 ? 24.688 -11.797 -5.66 1 89.44 75 ASN B N 1
ATOM 2123 C CA . ASN B 1 75 ? 25.812 -11.062 -6.238 1 89.44 75 ASN B CA 1
ATOM 2124 C C . ASN B 1 75 ? 26.812 -10.633 -5.168 1 89.44 75 ASN B C 1
ATOM 2126 O O . ASN B 1 75 ? 28.016 -10.555 -5.426 1 89.44 75 ASN B O 1
ATOM 2130 N N . ALA B 1 76 ? 26.359 -10.406 -3.998 1 92.44 76 ALA B N 1
ATOM 2131 C CA . ALA B 1 76 ? 27.219 -10.008 -2.887 1 92.44 76 ALA B CA 1
ATOM 2132 C C . ALA B 1 76 ? 28.109 -11.164 -2.447 1 92.44 76 ALA B C 1
ATOM 2134 O O . ALA B 1 76 ? 29.125 -10.945 -1.785 1 92.44 76 ALA B O 1
ATOM 2135 N N . LEU B 1 77 ? 27.688 -12.297 -2.834 1 93.56 77 LEU B N 1
ATOM 2136 C CA . LEU B 1 77 ? 28.422 -13.5 -2.424 1 93.56 77 LEU B CA 1
ATOM 2137 C C . LEU B 1 77 ? 29.516 -13.828 -3.418 1 93.56 77 LEU B C 1
ATOM 2139 O O . LEU B 1 77 ? 30.453 -14.578 -3.096 1 93.56 77 LEU B O 1
ATOM 2143 N N . HIS B 1 78 ? 29.453 -13.258 -4.539 1 93.5 78 HIS B N 1
ATOM 2144 C CA . HIS B 1 78 ? 30.344 -13.672 -5.625 1 93.5 78 HIS B CA 1
ATOM 2145 C C . HIS B 1 78 ? 31.766 -13.164 -5.41 1 93.5 78 HIS B C 1
ATOM 2147 O O . HIS B 1 78 ? 32.688 -13.625 -6.066 1 93.5 78 HIS B O 1
ATOM 2153 N N . PHE B 1 79 ? 31.891 -12.32 -4.434 1 94.44 79 PHE B N 1
ATOM 2154 C CA . PHE B 1 79 ? 33.219 -11.773 -4.133 1 94.44 79 PHE B CA 1
ATOM 2155 C C . PHE B 1 79 ? 34 -12.734 -3.264 1 94.44 79 PHE B C 1
ATOM 2157 O O . PHE B 1 79 ? 35.188 -12.531 -3.047 1 94.44 79 PHE B O 1
ATOM 2164 N N . PHE B 1 80 ? 33.344 -13.68 -2.734 1 95.31 80 PHE B N 1
ATOM 2165 C CA . PHE B 1 80 ? 34 -14.742 -1.98 1 95.31 80 PHE B CA 1
ATOM 2166 C C . PHE B 1 80 ? 34.219 -15.969 -2.859 1 95.31 80 PHE B C 1
ATOM 2168 O O . PHE B 1 80 ? 33.281 -16.484 -3.471 1 95.31 80 PHE B O 1
ATOM 2175 N N . LYS B 1 81 ? 35.5 -16.359 -2.918 1 95.62 81 LYS B N 1
ATOM 2176 C CA . LYS B 1 81 ? 35.875 -17.484 -3.77 1 95.62 81 LYS B CA 1
ATOM 2177 C C . LYS B 1 81 ? 34.969 -18.688 -3.486 1 95.62 81 LYS B C 1
ATOM 2179 O O . LYS B 1 81 ? 34.5 -19.344 -4.414 1 95.62 81 LYS B O 1
ATOM 2184 N N . LYS B 1 82 ? 34.625 -18.969 -2.25 1 96.75 82 LYS B N 1
ATOM 2185 C CA . LYS B 1 82 ? 33.812 -20.109 -1.824 1 96.75 82 LYS B CA 1
ATOM 2186 C C . LYS B 1 82 ? 32.406 -20.062 -2.439 1 96.75 82 LYS B C 1
ATOM 2188 O O . LYS B 1 82 ? 31.812 -21.109 -2.707 1 96.75 82 LYS B O 1
ATOM 2193 N N . TYR B 1 83 ? 31.922 -18.812 -2.678 1 96.31 83 TYR B N 1
ATOM 2194 C CA . TYR B 1 83 ? 30.516 -18.656 -3.061 1 96.31 83 TYR B CA 1
ATOM 2195 C C . TYR B 1 83 ? 30.391 -18.078 -4.465 1 96.31 83 TYR B C 1
ATOM 2197 O O . TYR B 1 83 ? 29.344 -17.562 -4.832 1 96.31 83 TYR B O 1
ATOM 2205 N N . GLU B 1 84 ? 31.422 -18.062 -5.254 1 93.75 84 GLU B N 1
ATOM 2206 C CA . GLU B 1 84 ? 31.453 -17.375 -6.543 1 93.75 84 GLU B CA 1
ATOM 2207 C C . GLU B 1 84 ? 30.484 -18.016 -7.535 1 93.75 84 GLU B C 1
ATOM 2209 O O . GLU B 1 84 ? 30 -17.359 -8.453 1 93.75 84 GLU B O 1
ATOM 2214 N N . ASP B 1 85 ? 30.062 -19.281 -7.352 1 93.69 85 ASP B N 1
ATOM 2215 C CA . ASP B 1 85 ? 29.281 -20 -8.344 1 93.69 85 ASP B CA 1
ATOM 2216 C C . ASP B 1 85 ? 27.812 -20.141 -7.906 1 93.69 85 ASP B C 1
ATOM 2218 O O . ASP B 1 85 ? 27.016 -20.797 -8.57 1 93.69 85 ASP B O 1
ATOM 2222 N N . VAL B 1 86 ? 27.531 -19.422 -6.805 1 94 86 VAL B N 1
ATOM 2223 C CA . VAL B 1 86 ? 26.172 -19.562 -6.305 1 94 86 VAL B CA 1
ATOM 2224 C C . VAL B 1 86 ? 25.219 -18.781 -7.199 1 94 86 VAL B C 1
ATOM 2226 O O . VAL B 1 86 ? 25.547 -17.688 -7.66 1 94 86 VAL B O 1
ATOM 2229 N N . ARG B 1 87 ? 24.094 -19.438 -7.582 1 92.69 87 ARG B N 1
ATOM 2230 C CA . ARG B 1 87 ? 22.969 -18.844 -8.297 1 92.69 87 ARG B CA 1
ATOM 2231 C C . ARG B 1 87 ? 21.641 -19.25 -7.664 1 92.69 87 ARG B C 1
ATOM 2233 O O . ARG B 1 87 ? 21.562 -20.266 -6.961 1 92.69 87 ARG B O 1
ATOM 2240 N N . ALA B 1 88 ? 20.641 -18.297 -7.844 1 92.31 88 ALA B N 1
ATOM 2241 C CA . ALA B 1 88 ? 19.328 -18.641 -7.285 1 92.31 88 ALA B CA 1
ATOM 2242 C C . ALA B 1 88 ? 18.219 -18.328 -8.281 1 92.31 88 ALA B C 1
ATOM 2244 O O . ALA B 1 88 ? 18.062 -17.188 -8.711 1 92.31 88 ALA B O 1
ATOM 2245 N N . PHE B 1 89 ? 17.516 -19.312 -8.695 1 95.88 89 PHE B N 1
ATOM 2246 C CA . PHE B 1 89 ? 16.25 -19.266 -9.422 1 95.88 89 PHE B CA 1
ATOM 2247 C C . PHE B 1 89 ? 15.211 -20.141 -8.742 1 95.88 89 PHE B C 1
ATOM 2249 O O . PHE B 1 89 ? 15.547 -21.141 -8.109 1 95.88 89 PHE B O 1
ATOM 2256 N N . GLY B 1 90 ? 14.016 -19.688 -8.742 1 97.31 90 GLY B N 1
ATOM 2257 C CA . GLY B 1 90 ? 12.953 -20.5 -8.18 1 97.31 90 GLY B CA 1
ATOM 2258 C C . GLY B 1 90 ? 11.609 -20.281 -8.859 1 97.31 90 GLY B C 1
ATOM 2259 O O . GLY B 1 90 ? 11.266 -19.141 -9.195 1 97.31 90 GLY B O 1
ATOM 2260 N N . ARG B 1 91 ? 10.914 -21.391 -9.078 1 98.56 91 ARG B N 1
ATOM 2261 C CA . ARG B 1 91 ? 9.555 -21.312 -9.609 1 98.56 91 ARG B CA 1
ATOM 2262 C C . ARG B 1 91 ? 8.586 -20.797 -8.547 1 98.56 91 ARG B C 1
ATOM 2264 O O . ARG B 1 91 ? 8.789 -21 -7.352 1 98.56 91 ARG B O 1
ATOM 2271 N N . ILE B 1 92 ? 7.629 -20.078 -8.984 1 98.75 92 ILE B N 1
ATOM 2272 C CA . ILE B 1 92 ? 6.566 -19.594 -8.109 1 98.75 92 ILE B CA 1
ATOM 2273 C C . ILE B 1 92 ? 5.211 -20.047 -8.656 1 98.75 92 ILE B C 1
ATOM 2275 O O . ILE B 1 92 ? 4.918 -19.859 -9.844 1 98.75 92 ILE B O 1
ATOM 2279 N N . LYS B 1 93 ? 4.441 -20.641 -7.793 1 98.94 93 LYS B N 1
ATOM 2280 C CA . LYS B 1 93 ? 3.104 -21.078 -8.18 1 98.94 93 LYS B CA 1
ATOM 2281 C C . LYS B 1 93 ? 2.039 -20.469 -7.273 1 98.94 93 LYS B C 1
ATOM 2283 O O . LYS B 1 93 ? 2.105 -20.609 -6.051 1 98.94 93 LYS B O 1
ATOM 2288 N N . ILE B 1 94 ? 1.129 -19.797 -7.879 1 98.88 94 ILE B N 1
ATOM 2289 C CA . ILE B 1 94 ? -0.056 -19.297 -7.184 1 98.88 94 ILE B CA 1
ATOM 2290 C C . ILE B 1 94 ? -1.27 -20.141 -7.578 1 98.88 94 ILE B C 1
ATOM 2292 O O . ILE B 1 94 ? -1.569 -20.297 -8.766 1 98.88 94 ILE B O 1
ATOM 2296 N N . GLY B 1 95 ? -1.946 -20.656 -6.609 1 98.75 95 GLY B N 1
ATOM 2297 C CA . GLY B 1 95 ? -3.072 -21.547 -6.855 1 98.75 95 GLY B CA 1
ATOM 2298 C C . GLY B 1 95 ? -4.316 -20.812 -7.328 1 98.75 95 GLY B C 1
ATOM 2299 O O . GLY B 1 95 ? -4.234 -19.672 -7.781 1 98.75 95 GLY B O 1
ATOM 2300 N N . LYS B 1 96 ? -5.469 -21.562 -7.297 1 98.5 96 LYS B N 1
ATOM 2301 C CA . LYS B 1 96 ? -6.762 -21.047 -7.746 1 98.5 96 LYS B CA 1
ATOM 2302 C C . LYS B 1 96 ? -7.469 -20.297 -6.625 1 98.5 96 LYS B C 1
ATOM 2304 O O . LYS B 1 96 ? -7.32 -20.641 -5.449 1 98.5 96 LYS B O 1
ATOM 2309 N N . GLN B 1 97 ? -8.188 -19.266 -7.047 1 97.88 97 GLN B N 1
ATOM 2310 C CA . GLN B 1 97 ? -9.117 -18.578 -6.152 1 97.88 97 GLN B CA 1
ATOM 2311 C C . GLN B 1 97 ? -8.391 -18 -4.949 1 97.88 97 GLN B C 1
ATOM 2313 O O . GLN B 1 97 ? -8.875 -18.094 -3.818 1 97.88 97 GLN B O 1
ATOM 2318 N N . CYS B 1 98 ? -7.184 -17.438 -5.195 1 98.31 98 CYS B N 1
ATOM 2319 C CA . CYS B 1 98 ? -6.383 -16.766 -4.18 1 98.31 98 CYS B CA 1
ATOM 2320 C C . CYS B 1 98 ? -6.555 -15.258 -4.254 1 98.31 98 CYS B C 1
ATOM 2322 O O . CYS B 1 98 ? -7.094 -14.734 -5.234 1 98.31 98 CYS B O 1
ATOM 2324 N N . LEU B 1 99 ? -6.219 -14.633 -3.197 1 97.88 99 LEU B N 1
ATOM 2325 C CA . LEU B 1 99 ? -6.102 -13.18 -3.154 1 97.88 99 LEU B CA 1
ATOM 2326 C C . LEU B 1 99 ? -4.715 -12.758 -2.676 1 97.88 99 LEU B C 1
ATOM 2328 O O . LEU B 1 99 ? -4.27 -13.18 -1.606 1 97.88 99 LEU B O 1
ATOM 2332 N N . ILE B 1 100 ? -4.055 -11.977 -3.496 1 98.25 100 ILE B N 1
ATOM 2333 C CA . ILE B 1 100 ? -2.775 -11.383 -3.125 1 98.25 100 ILE B CA 1
ATOM 2334 C C . ILE B 1 100 ? -2.963 -9.898 -2.826 1 98.25 100 ILE B C 1
ATOM 2336 O O . ILE B 1 100 ? -3.283 -9.109 -3.723 1 98.25 100 ILE B O 1
ATOM 2340 N N . GLY B 1 101 ? -2.742 -9.539 -1.601 1 96.75 101 GLY B N 1
ATOM 2341 C CA . GLY B 1 101 ? -2.988 -8.18 -1.153 1 96.75 101 GLY B CA 1
ATOM 2342 C C . GLY B 1 101 ? -2.035 -7.168 -1.765 1 96.75 101 GLY B C 1
ATOM 2343 O O . GLY B 1 101 ? -1.055 -7.543 -2.412 1 96.75 101 GLY B O 1
ATOM 2344 N N . ALA B 1 102 ? -2.352 -5.918 -1.54 1 95.88 102 ALA B N 1
ATOM 2345 C CA . ALA B 1 102 ? -1.56 -4.828 -2.102 1 95.88 102 ALA B CA 1
ATOM 2346 C C . ALA B 1 102 ? -0.166 -4.785 -1.48 1 95.88 102 ALA B C 1
ATOM 2348 O O . ALA B 1 102 ? 0.012 -5.141 -0.313 1 95.88 102 ALA B O 1
ATOM 2349 N N . ASP B 1 103 ? 0.825 -4.266 -2.322 1 96.75 103 ASP B N 1
ATOM 2350 C CA . ASP B 1 103 ? 2.184 -3.988 -1.869 1 96.75 103 ASP B CA 1
ATOM 2351 C C . ASP B 1 103 ? 2.834 -5.238 -1.28 1 96.75 103 ASP B C 1
ATOM 2353 O O . ASP B 1 103 ? 3.498 -5.168 -0.245 1 96.75 103 ASP B O 1
ATOM 2357 N N . THR B 1 104 ? 2.602 -6.383 -1.926 1 97.56 104 THR B N 1
ATOM 2358 C CA . THR B 1 104 ? 3.184 -7.641 -1.469 1 97.56 104 THR B CA 1
ATOM 2359 C C . THR B 1 104 ? 4.348 -8.055 -2.361 1 97.56 104 THR B C 1
ATOM 2361 O O . THR B 1 104 ? 4.461 -7.59 -3.5 1 97.56 104 THR B O 1
ATOM 2364 N N . THR B 1 105 ? 5.238 -8.789 -1.826 1 98.44 105 THR B N 1
ATOM 2365 C CA . THR B 1 105 ? 6.344 -9.398 -2.555 1 98.44 105 THR B CA 1
ATOM 2366 C C . THR B 1 105 ? 6.312 -10.922 -2.408 1 98.44 105 THR B C 1
ATOM 2368 O O . THR B 1 105 ? 6.145 -11.438 -1.301 1 98.44 105 THR B O 1
ATOM 2371 N N . ILE B 1 106 ? 6.406 -11.625 -3.479 1 98.69 106 ILE B N 1
ATOM 2372 C CA . ILE B 1 106 ? 6.445 -13.086 -3.5 1 98.69 106 ILE B CA 1
ATOM 2373 C C . ILE B 1 106 ? 7.84 -13.555 -3.898 1 98.69 106 ILE B C 1
ATOM 2375 O O . ILE B 1 106 ? 8.305 -13.281 -5.008 1 98.69 106 ILE B O 1
ATOM 2379 N N . MET B 1 107 ? 8.469 -14.266 -3.043 1 98.06 107 MET B N 1
ATOM 2380 C CA . MET B 1 107 ? 9.859 -14.672 -3.246 1 98.06 107 MET B CA 1
ATOM 2381 C C . MET B 1 107 ? 9.93 -15.977 -4.031 1 98.06 107 MET B C 1
ATOM 2383 O O . MET B 1 107 ? 8.938 -16.703 -4.145 1 98.06 107 MET B O 1
ATOM 2387 N N . LEU B 1 108 ? 11.086 -16.234 -4.52 1 97.69 108 LEU B N 1
ATOM 2388 C CA . LEU B 1 108 ? 11.312 -17.406 -5.367 1 97.69 108 LEU B CA 1
ATOM 2389 C C . LEU B 1 108 ? 11.102 -18.703 -4.578 1 97.69 108 LEU B C 1
ATOM 2391 O O . LEU B 1 108 ? 11.344 -18.734 -3.371 1 97.69 108 LEU B O 1
ATOM 2395 N N . GLY B 1 109 ? 10.594 -19.672 -5.234 1 98.12 109 GLY B N 1
ATOM 2396 C CA . GLY B 1 109 ? 10.531 -21.016 -4.691 1 98.12 109 GLY B CA 1
ATOM 2397 C C . GLY B 1 109 ? 9.281 -21.281 -3.877 1 98.12 109 GLY B C 1
ATOM 2398 O O . GLY B 1 109 ? 9.148 -22.328 -3.24 1 98.12 109 GLY B O 1
ATOM 2399 N N . VAL B 1 110 ? 8.352 -20.375 -3.891 1 98.44 110 VAL B N 1
ATOM 2400 C CA . VAL B 1 110 ? 7.195 -20.562 -3.023 1 98.44 110 VAL B CA 1
ATOM 2401 C C . VAL B 1 110 ? 6.008 -21.047 -3.85 1 98.44 110 VAL B C 1
ATOM 2403 O O . VAL B 1 110 ? 5.938 -20.797 -5.055 1 98.44 110 VAL B O 1
ATOM 2406 N N . GLU B 1 111 ? 5.125 -21.781 -3.178 1 98.81 111 GLU B N 1
ATOM 2407 C CA . GLU B 1 111 ? 3.811 -22.141 -3.697 1 98.81 111 GLU B CA 1
ATOM 2408 C C . GLU B 1 111 ? 2.699 -21.688 -2.754 1 98.81 111 GLU B C 1
ATOM 2410 O O . GLU B 1 111 ? 2.76 -21.953 -1.549 1 98.81 111 GLU B O 1
ATOM 2415 N N . MET B 1 112 ? 1.817 -20.969 -3.299 1 98.69 112 MET B N 1
ATOM 2416 C CA . MET B 1 112 ? 0.541 -20.734 -2.631 1 98.69 112 MET B CA 1
ATOM 2417 C C . MET B 1 112 ? -0.532 -21.688 -3.158 1 98.69 112 MET B C 1
ATOM 2419 O O . MET B 1 112 ? -0.906 -21.609 -4.332 1 98.69 112 MET B O 1
ATOM 2423 N N . GLU B 1 113 ? -0.969 -22.594 -2.287 1 98.69 113 GLU B N 1
ATOM 2424 C CA . GLU B 1 113 ? -2.008 -23.516 -2.744 1 98.69 113 GLU B CA 1
ATOM 2425 C C . GLU B 1 113 ? -3.346 -22.797 -2.908 1 98.69 113 GLU B C 1
ATOM 2427 O O . GLU B 1 113 ? -3.4 -21.562 -2.904 1 98.69 113 GLU B O 1
ATOM 2432 N N . ASP B 1 114 ? -4.441 -23.562 -3.156 1 98.44 114 ASP B N 1
ATOM 2433 C CA . ASP B 1 114 ? -5.727 -22.984 -3.523 1 98.44 114 ASP B CA 1
ATOM 2434 C C . ASP B 1 114 ? -6.375 -22.297 -2.324 1 98.44 114 ASP B C 1
ATOM 2436 O O . ASP B 1 114 ? -6.133 -22.672 -1.177 1 98.44 114 ASP B O 1
ATOM 2440 N N . ASN B 1 115 ? -7.133 -21.25 -2.607 1 97.75 115 ASN B N 1
ATOM 2441 C CA . ASN B 1 115 ? -7.996 -20.609 -1.626 1 97.75 115 ASN B CA 1
ATOM 2442 C C . ASN B 1 115 ? -7.188 -19.969 -0.499 1 97.75 115 ASN B C 1
ATOM 2444 O O . ASN B 1 115 ? -7.523 -20.125 0.676 1 97.75 115 ASN B O 1
ATOM 2448 N N . CYS B 1 116 ? -6.137 -19.281 -0.872 1 98.12 116 CYS B N 1
ATOM 2449 C CA . CYS B 1 116 ? -5.289 -18.625 0.105 1 98.12 116 CYS B CA 1
ATOM 2450 C C . CYS B 1 116 ? -5.41 -17.109 -0.01 1 98.12 116 CYS B C 1
ATOM 2452 O O . CYS B 1 116 ? -5.742 -16.578 -1.078 1 98.12 116 CYS B O 1
ATOM 2454 N N . VAL B 1 117 ? -5.148 -16.469 1.088 1 97.88 117 VAL B N 1
ATOM 2455 C CA . VAL B 1 117 ? -5.098 -15.016 1.137 1 97.88 117 VAL B CA 1
ATOM 2456 C C . VAL B 1 117 ? -3.744 -14.562 1.687 1 97.88 117 VAL B C 1
ATOM 2458 O O . VAL B 1 117 ? -3.322 -15.016 2.754 1 97.88 117 VAL B O 1
ATOM 2461 N N . LEU B 1 118 ? -3.074 -13.75 0.937 1 97.88 118 LEU B N 1
ATOM 2462 C CA . LEU B 1 118 ? -1.882 -13.062 1.423 1 97.88 118 LEU B CA 1
ATOM 2463 C C . LEU B 1 118 ? -2.186 -11.602 1.741 1 97.88 118 LEU B C 1
ATOM 2465 O O . LEU B 1 118 ? -2.52 -10.828 0.846 1 97.88 118 LEU B O 1
ATOM 2469 N N . GLY B 1 119 ? -2.068 -11.258 2.973 1 95.94 119 GLY B N 1
ATOM 2470 C CA . GLY B 1 119 ? -2.426 -9.922 3.42 1 95.94 119 GLY B CA 1
ATOM 2471 C C . GLY B 1 119 ? -1.582 -8.836 2.781 1 95.94 119 GLY B C 1
ATOM 2472 O O . GLY B 1 119 ? -0.447 -9.086 2.369 1 95.94 119 GLY B O 1
ATOM 2473 N N . ALA B 1 120 ? -2.133 -7.676 2.771 1 95.56 120 ALA B N 1
ATOM 2474 C CA . ALA B 1 120 ? -1.438 -6.52 2.205 1 95.56 120 ALA B CA 1
ATOM 2475 C C . ALA B 1 120 ? -0.102 -6.289 2.906 1 95.56 120 ALA B C 1
ATOM 2477 O O . ALA B 1 120 ? 0.021 -6.516 4.113 1 95.56 120 ALA B O 1
ATOM 2478 N N . GLY B 1 121 ? 0.894 -5.844 2.064 1 95.69 121 GLY B N 1
ATOM 2479 C CA . GLY B 1 121 ? 2.188 -5.445 2.598 1 95.69 121 GLY B CA 1
ATOM 2480 C C . GLY B 1 121 ? 3.072 -6.625 2.953 1 95.69 121 GLY B C 1
ATOM 2481 O O . GLY B 1 121 ? 4.203 -6.441 3.408 1 95.69 121 GLY B O 1
ATOM 2482 N N . SER B 1 122 ? 2.654 -7.812 2.695 1 97.06 122 SER B N 1
ATOM 2483 C CA . SER B 1 122 ? 3.357 -9.008 3.152 1 97.06 122 SER B CA 1
ATOM 2484 C C . SER B 1 122 ? 4.504 -9.367 2.211 1 97.06 122 SER B C 1
ATOM 2486 O O . SER B 1 122 ? 4.484 -9 1.035 1 97.06 122 SER B O 1
ATOM 2488 N N . ILE B 1 123 ? 5.488 -10.031 2.758 1 98.19 123 ILE B N 1
ATOM 2489 C CA . ILE B 1 123 ? 6.52 -10.688 1.967 1 98.19 123 ILE B CA 1
ATOM 2490 C C . ILE B 1 123 ? 6.438 -12.203 2.174 1 98.19 123 ILE B C 1
ATOM 2492 O O . ILE B 1 123 ? 6.648 -12.695 3.283 1 98.19 123 ILE B O 1
ATOM 2496 N N . LEU B 1 124 ? 6.125 -12.914 1.152 1 98.62 124 LEU B N 1
ATOM 2497 C CA . LEU B 1 124 ? 5.977 -14.359 1.227 1 98.62 124 LEU B CA 1
ATOM 2498 C C . LEU B 1 124 ? 7.305 -15.062 0.934 1 98.62 124 LEU B C 1
ATOM 2500 O O . LEU B 1 124 ? 7.809 -15 -0.189 1 98.62 124 LEU B O 1
ATOM 2504 N N . THR B 1 125 ? 7.805 -15.727 1.921 1 98.19 125 THR B N 1
ATOM 2505 C CA . THR B 1 125 ? 9.102 -16.359 1.774 1 98.19 125 THR B CA 1
ATOM 2506 C C . THR B 1 125 ? 8.977 -17.875 1.896 1 98.19 125 THR B C 1
ATOM 2508 O O . THR B 1 125 ? 9.945 -18.609 1.675 1 98.19 125 THR B O 1
ATOM 2511 N N . THR B 1 126 ? 7.84 -18.328 2.369 1 98.25 126 THR B N 1
ATOM 2512 C CA . THR B 1 126 ? 7.543 -19.766 2.459 1 98.25 126 THR B CA 1
ATOM 2513 C C . THR B 1 126 ? 6.195 -20.078 1.817 1 98.25 126 THR B C 1
ATOM 2515 O O . THR B 1 126 ? 5.379 -19.172 1.605 1 98.25 126 THR B O 1
ATOM 2518 N N . SER B 1 127 ? 5.996 -21.344 1.57 1 98.81 127 SER B N 1
ATOM 2519 C CA . SER B 1 127 ? 4.777 -21.766 0.889 1 98.81 127 SER B CA 1
ATOM 2520 C C . SER B 1 127 ? 3.574 -21.719 1.824 1 98.81 127 SER B C 1
ATOM 2522 O O . SER B 1 127 ? 3.73 -21.734 3.047 1 98.81 127 SER B O 1
ATOM 2524 N N . MET B 1 128 ? 2.416 -21.578 1.205 1 98.69 128 MET B N 1
ATOM 2525 C CA . MET B 1 128 ? 1.147 -21.547 1.929 1 98.69 128 MET B CA 1
ATOM 2526 C C . MET B 1 128 ? 0.31 -22.781 1.626 1 98.69 128 MET B C 1
ATOM 2528 O O . MET B 1 128 ? 0.005 -23.062 0.465 1 98.69 128 MET B O 1
ATOM 2532 N N . PRO B 1 129 ? -0.086 -23.5 2.686 1 98.69 129 PRO B N 1
ATOM 2533 C CA . PRO B 1 129 ? -1.02 -24.609 2.441 1 98.69 129 PRO B CA 1
ATOM 2534 C C . PRO B 1 129 ? -2.408 -24.125 2.027 1 98.69 129 PRO B C 1
ATOM 2536 O O . PRO B 1 129 ? -2.768 -22.969 2.287 1 98.69 129 PRO B O 1
ATOM 2539 N N . LYS B 1 130 ? -3.109 -25.047 1.486 1 98.44 130 LYS B N 1
ATOM 2540 C CA . LYS B 1 130 ? -4.453 -24.766 0.987 1 98.44 130 LYS B CA 1
ATOM 2541 C C . LYS B 1 130 ? -5.328 -24.156 2.082 1 98.44 130 LYS B C 1
ATOM 2543 O O . LYS B 1 130 ? -5.301 -24.609 3.227 1 98.44 130 LYS B O 1
ATOM 2548 N N . GLY B 1 131 ? -6.023 -23.156 1.73 1 98 131 GLY B N 1
ATOM 2549 C CA . GLY B 1 131 ? -7.047 -22.609 2.609 1 98 131 GLY B CA 1
ATOM 2550 C C . GLY B 1 131 ? -6.473 -21.859 3.799 1 98 131 GLY B C 1
ATOM 2551 O O . GLY B 1 131 ? -6.969 -22 4.918 1 98 131 GLY B O 1
ATOM 2552 N N . THR B 1 132 ? -5.453 -21.062 3.568 1 98.38 132 THR B N 1
ATOM 2553 C CA . THR B 1 132 ? -4.855 -20.359 4.699 1 98.38 132 THR B CA 1
ATOM 2554 C C . THR B 1 132 ? -4.688 -18.875 4.383 1 98.38 132 THR B C 1
ATOM 2556 O O . THR B 1 132 ? -4.734 -18.469 3.217 1 98.38 132 THR B O 1
ATOM 2559 N N . VAL B 1 133 ? -4.566 -18.156 5.43 1 97.62 133 VAL B N 1
ATOM 2560 C CA . VAL B 1 133 ? -4.281 -16.734 5.375 1 97.62 133 VAL B CA 1
ATOM 2561 C C . VAL B 1 133 ? -2.918 -16.453 6.004 1 97.62 133 VAL B C 1
ATOM 2563 O O . VAL B 1 133 ? -2.643 -16.875 7.125 1 97.62 133 VAL B O 1
ATOM 2566 N N . TYR B 1 134 ? -2.08 -15.844 5.273 1 98.12 134 TYR B N 1
ATOM 2567 C CA . TYR B 1 134 ? -0.775 -15.406 5.758 1 98.12 134 TYR B CA 1
ATOM 2568 C C . TYR B 1 134 ? -0.647 -13.891 5.688 1 98.12 134 TYR B C 1
ATOM 2570 O O . TYR B 1 134 ? -1.27 -13.242 4.84 1 98.12 134 TYR B O 1
ATOM 2578 N N . ALA B 1 135 ? 0.148 -13.328 6.57 1 96.38 135 ALA B N 1
ATOM 2579 C CA . ALA B 1 135 ? 0.443 -11.898 6.543 1 96.38 135 ALA B CA 1
ATOM 2580 C C . ALA B 1 135 ? 1.718 -11.586 7.324 1 96.38 135 ALA B C 1
ATOM 2582 O O . ALA B 1 135 ? 2.148 -12.375 8.164 1 96.38 135 ALA B O 1
ATOM 2583 N N . GLY B 1 136 ? 2.305 -10.445 6.898 1 95.56 136 GLY B N 1
ATOM 2584 C CA . GLY B 1 136 ? 3.457 -9.977 7.648 1 95.56 136 GLY B CA 1
ATOM 2585 C C . GLY B 1 136 ? 4.75 -10.039 6.863 1 95.56 136 GLY B C 1
ATOM 2586 O O . GLY B 1 136 ? 4.754 -10.414 5.691 1 95.56 136 GLY B O 1
ATOM 2587 N N . ILE B 1 137 ? 5.934 -9.625 7.555 1 96.25 137 ILE B N 1
ATOM 2588 C CA . ILE B 1 137 ? 7.281 -9.641 6.996 1 96.25 137 ILE B CA 1
ATOM 2589 C C . ILE B 1 137 ? 8.242 -10.289 7.992 1 96.25 137 ILE B C 1
ATOM 2591 O O . ILE B 1 137 ? 8.648 -9.656 8.969 1 96.25 137 ILE B O 1
ATOM 2595 N N . PRO B 1 138 ? 8.633 -11.406 7.77 1 96.81 138 PRO B N 1
ATOM 2596 C CA . PRO B 1 138 ? 8.102 -12.32 6.754 1 96.81 138 PRO B CA 1
ATOM 2597 C C . PRO B 1 138 ? 6.656 -12.734 7.027 1 96.81 138 PRO B C 1
ATOM 2599 O O . PRO B 1 138 ? 6.195 -12.656 8.172 1 96.81 138 PRO B O 1
ATOM 2602 N N . ALA B 1 139 ? 5.938 -13.125 5.984 1 97.75 139 ALA B N 1
ATOM 2603 C CA . ALA B 1 139 ? 4.559 -13.578 6.148 1 97.75 139 ALA B CA 1
ATOM 2604 C C . ALA B 1 139 ? 4.496 -14.859 6.98 1 97.75 139 ALA B C 1
ATOM 2606 O O . ALA B 1 139 ? 5.324 -15.75 6.816 1 97.75 139 ALA B O 1
ATOM 2607 N N . ARG B 1 140 ? 3.574 -14.883 7.844 1 97.88 140 ARG B N 1
ATOM 2608 C CA . ARG B 1 140 ? 3.318 -16.031 8.695 1 97.88 140 ARG B CA 1
ATOM 2609 C C . ARG B 1 140 ? 1.835 -16.391 8.703 1 97.88 140 ARG B C 1
ATOM 2611 O O . ARG B 1 140 ? 0.991 -15.57 8.344 1 97.88 140 ARG B O 1
ATOM 2618 N N . PHE B 1 141 ? 1.624 -17.672 9.141 1 98.44 141 PHE B N 1
ATOM 2619 C CA . PHE B 1 141 ? 0.249 -18.141 9.266 1 98.44 141 PHE B CA 1
ATOM 2620 C C . PHE B 1 141 ? -0.547 -17.234 10.203 1 98.44 141 PHE B C 1
ATOM 2622 O O . PHE B 1 141 ? -0.082 -16.906 11.297 1 98.44 141 PHE B O 1
ATOM 2629 N N . VAL B 1 142 ? -1.728 -16.844 9.82 1 96.94 142 VAL B N 1
ATOM 2630 C CA . VAL B 1 142 ? -2.623 -16.047 10.656 1 96.94 142 VAL B CA 1
ATOM 2631 C C . VAL B 1 142 ? -3.822 -16.891 11.078 1 96.94 142 VAL B C 1
ATOM 2633 O O . VAL B 1 142 ? -4.117 -17.016 12.266 1 96.94 142 VAL B O 1
ATOM 2636 N N . CYS B 1 143 ? -4.484 -17.516 10.078 1 97.94 143 CYS B N 1
ATOM 2637 C CA . CYS B 1 143 ? -5.672 -18.328 10.344 1 97.94 143 CYS B CA 1
ATOM 2638 C C . CYS B 1 143 ? -6.082 -19.125 9.109 1 97.94 143 CYS B C 1
ATOM 2640 O O . CYS B 1 143 ? -5.438 -19.031 8.062 1 97.94 143 CYS B O 1
ATOM 2642 N N . THR B 1 144 ? -7.113 -19.938 9.266 1 98.25 144 THR B N 1
ATOM 2643 C CA . THR B 1 144 ? -7.668 -20.656 8.125 1 98.25 144 THR B CA 1
ATOM 2644 C C . THR B 1 144 ? -8.602 -19.766 7.328 1 98.25 144 THR B C 1
ATOM 2646 O O . THR B 1 144 ? -9.078 -18.734 7.836 1 98.25 144 THR B O 1
ATOM 2649 N N . ILE B 1 145 ? -8.82 -20.141 6.168 1 97.31 145 ILE B N 1
ATOM 2650 C CA . ILE B 1 145 ? -9.719 -19.375 5.316 1 97.31 145 ILE B CA 1
ATOM 2651 C C . ILE B 1 145 ? -11.125 -19.375 5.918 1 97.31 145 ILE B C 1
ATOM 2653 O O . ILE B 1 145 ? -11.859 -18.391 5.793 1 97.31 145 ILE B O 1
ATOM 2657 N N . GLU B 1 146 ? -11.469 -20.469 6.582 1 97.19 146 GLU B N 1
ATOM 2658 C CA . GLU B 1 146 ? -12.773 -20.531 7.234 1 97.19 146 GLU B CA 1
ATOM 2659 C C . GLU B 1 146 ? -12.859 -19.547 8.398 1 97.19 146 GLU B C 1
ATOM 2661 O O . GLU B 1 146 ? -13.875 -18.875 8.57 1 97.19 146 GLU B O 1
ATOM 2666 N N . GLU B 1 147 ? -11.852 -19.469 9.156 1 97.62 147 GLU B N 1
ATOM 2667 C CA . GLU B 1 147 ? -11.82 -18.516 10.25 1 97.62 147 GLU B CA 1
ATOM 2668 C C . GLU B 1 147 ? -11.859 -17.078 9.727 1 97.62 147 GLU B C 1
ATOM 2670 O O . GLU B 1 147 ? -12.523 -16.219 10.312 1 97.62 147 GLU B O 1
ATOM 2675 N N . TYR B 1 148 ? -11.195 -16.859 8.742 1 96.25 148 TYR B N 1
ATOM 2676 C CA . TYR B 1 148 ? -11.203 -15.57 8.07 1 96.25 148 TYR B CA 1
ATOM 2677 C C . TYR B 1 148 ? -12.609 -15.211 7.602 1 96.25 148 TYR B C 1
ATOM 2679 O O . TYR B 1 148 ? -13.07 -14.086 7.801 1 96.25 148 TYR B O 1
ATOM 2687 N N . GLY B 1 149 ? -13.211 -16.156 6.953 1 96.31 149 GLY B N 1
ATOM 2688 C CA . GLY B 1 149 ? -14.586 -15.984 6.52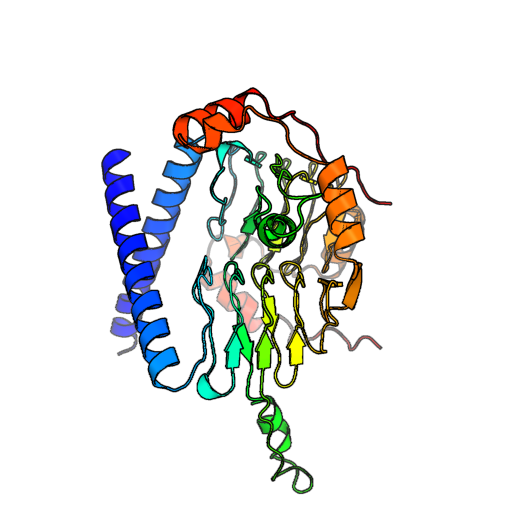7 1 96.31 149 GLY B CA 1
ATOM 2689 C C . GLY B 1 149 ? -15.539 -15.719 7.676 1 96.31 149 GLY B C 1
ATOM 2690 O O . GLY B 1 149 ? -16.422 -14.859 7.57 1 96.31 149 GLY B O 1
ATOM 2691 N N . ASP B 1 150 ? -15.375 -16.438 8.734 1 97.38 150 ASP B N 1
ATOM 2692 C CA . ASP B 1 150 ? -16.234 -16.25 9.898 1 97.38 150 ASP B CA 1
ATOM 2693 C C . ASP B 1 150 ? -16.078 -14.828 10.461 1 97.38 150 ASP B C 1
ATOM 2695 O O . ASP B 1 150 ? -17.062 -14.211 10.883 1 97.38 150 ASP B O 1
ATOM 2699 N N . LYS B 1 151 ? -14.898 -14.344 10.469 1 93.88 151 LYS B N 1
ATOM 2700 C CA . LYS B 1 151 ? -14.664 -12.969 10.898 1 93.88 151 LYS B CA 1
ATOM 2701 C C . LYS B 1 151 ? -15.328 -11.977 9.945 1 93.88 151 LYS B C 1
ATOM 2703 O O . LYS B 1 151 ? -15.898 -10.977 10.391 1 93.88 151 LYS B O 1
ATOM 2708 N N . ALA B 1 152 ? -15.227 -12.289 8.695 1 94.44 152 ALA B N 1
ATOM 2709 C CA . ALA B 1 152 ? -15.852 -11.438 7.684 1 94.44 152 ALA B CA 1
ATOM 2710 C C . ALA B 1 152 ? -17.359 -11.391 7.875 1 94.44 152 ALA B C 1
ATOM 2712 O O . ALA B 1 152 ? -17.984 -10.328 7.715 1 94.44 152 ALA B O 1
ATOM 2713 N N . LEU B 1 153 ? -17.906 -12.5 8.18 1 95.12 153 LEU B N 1
ATOM 2714 C CA . LEU B 1 153 ? -19.344 -12.562 8.406 1 95.12 153 LEU B CA 1
ATOM 2715 C C . LEU B 1 153 ? -19.734 -11.695 9.594 1 95.12 153 LEU B C 1
ATOM 2717 O O . LEU B 1 153 ? -20.75 -10.992 9.547 1 95.12 153 LEU B O 1
ATOM 2721 N N . LYS B 1 154 ? -18.953 -11.734 10.633 1 92.62 154 LYS B N 1
ATOM 2722 C CA . LYS B 1 154 ? -19.219 -10.961 11.844 1 92.62 154 LYS B CA 1
ATOM 2723 C C . LYS B 1 154 ? -19.172 -9.461 11.555 1 92.62 154 LYS B C 1
ATOM 2725 O O . LYS B 1 154 ? -19.906 -8.68 12.156 1 92.62 154 LYS B O 1
ATOM 2730 N N . ASN B 1 155 ? -18.375 -9.078 10.562 1 90.31 155 ASN B N 1
ATOM 2731 C CA . ASN B 1 155 ? -18.156 -7.672 10.266 1 90.31 155 ASN B CA 1
ATOM 2732 C C . ASN B 1 155 ? -18.828 -7.262 8.961 1 90.31 155 ASN B C 1
ATOM 2734 O O . ASN B 1 155 ? -18.484 -6.238 8.367 1 90.31 155 ASN B O 1
ATOM 2738 N N . ASN B 1 156 ? -19.75 -8.039 8.5 1 93.44 156 ASN B N 1
ATOM 2739 C CA . ASN B 1 156 ? -20.359 -7.875 7.18 1 93.44 156 ASN B CA 1
ATOM 2740 C C . ASN B 1 156 ? -21.109 -6.551 7.07 1 93.44 156 ASN B C 1
ATOM 2742 O O . ASN B 1 156 ? -21.875 -6.191 7.961 1 93.44 156 ASN B O 1
ATOM 2746 N N . VAL B 1 157 ? -20.844 -5.895 6.012 1 93.44 157 VAL B N 1
ATOM 2747 C CA . VAL B 1 157 ? -21.594 -4.672 5.734 1 93.44 157 VAL B CA 1
ATOM 2748 C C . VAL B 1 157 ? -22.859 -5.016 4.965 1 93.44 157 VAL B C 1
ATOM 2750 O O . VAL B 1 157 ? -22.797 -5.57 3.865 1 93.44 157 VAL B O 1
ATOM 2753 N N . MET B 1 158 ? -24 -4.605 5.551 1 93.31 158 MET B N 1
ATOM 2754 C CA . MET B 1 158 ? -25.281 -4.945 4.941 1 93.31 158 MET B CA 1
ATOM 2755 C C . MET B 1 158 ? -25.859 -3.754 4.188 1 93.31 158 MET B C 1
ATOM 2757 O O . MET B 1 158 ? -25.938 -2.65 4.73 1 93.31 158 MET B O 1
ATOM 2761 N N . TYR B 1 159 ? -26.172 -3.971 2.963 1 94.56 159 TYR B N 1
ATOM 2762 C CA . TYR B 1 159 ? -26.875 -3.037 2.092 1 94.56 159 TYR B CA 1
ATOM 2763 C C . TYR B 1 159 ? -27.641 -3.777 1.003 1 94.56 159 TYR B C 1
ATOM 2765 O O . TYR B 1 159 ? -27.375 -4.953 0.742 1 94.56 159 TYR B O 1
ATOM 2773 N N . PRO B 1 160 ? -28.734 -3.156 0.463 1 96 160 PRO B N 1
ATOM 2774 C CA . PRO B 1 160 ? -29.438 -3.85 -0.622 1 96 160 PRO B CA 1
ATOM 2775 C C . PRO B 1 160 ? -28.5 -4.211 -1.783 1 96 160 PRO B C 1
ATOM 2777 O O . PRO B 1 160 ? -27.984 -3.32 -2.465 1 96 160 PRO B O 1
ATOM 2780 N N . ARG B 1 161 ? -28.328 -5.488 -1.983 1 94.88 161 ARG B N 1
ATOM 2781 C CA . ARG B 1 161 ? -27.344 -5.98 -2.938 1 94.88 161 ARG B CA 1
ATOM 2782 C C . ARG B 1 161 ? -27.703 -5.574 -4.363 1 94.88 161 ARG B C 1
ATOM 2784 O O . ARG B 1 161 ? -26.844 -5.516 -5.238 1 94.88 161 ARG B O 1
ATOM 2791 N N . GLU B 1 162 ? -28.922 -5.242 -4.688 1 95.81 162 GLU B N 1
ATOM 2792 C CA . GLU B 1 162 ? -29.344 -4.766 -6 1 95.81 162 GLU B CA 1
ATOM 2793 C C . GLU B 1 162 ? -28.625 -3.475 -6.379 1 95.81 162 GLU B C 1
ATOM 2795 O O . GLU B 1 162 ? -28.516 -3.139 -7.559 1 95.81 162 GLU B O 1
ATOM 2800 N N . LEU B 1 163 ? -28.141 -2.789 -5.293 1 96.25 163 LEU B N 1
ATOM 2801 C CA . LEU B 1 163 ? -27.453 -1.524 -5.527 1 96.25 163 LEU B CA 1
ATOM 2802 C C . LEU B 1 163 ? -26.109 -1.754 -6.223 1 96.25 163 LEU B C 1
ATOM 2804 O O . LEU B 1 163 ? -25.531 -0.823 -6.789 1 96.25 163 LEU B O 1
ATOM 2808 N N . GLU B 1 164 ? -25.594 -2.988 -6.137 1 93.5 164 GLU B N 1
ATOM 2809 C CA . GLU B 1 164 ? -24.297 -3.299 -6.723 1 93.5 164 GLU B CA 1
ATOM 2810 C C . GLU B 1 164 ? -24.328 -3.186 -8.242 1 93.5 164 GLU B C 1
ATOM 2812 O O . GLU B 1 164 ? -23.297 -3.068 -8.891 1 93.5 164 GLU B O 1
ATOM 2817 N N . LEU B 1 165 ? -25.5 -3.119 -8.875 1 95.25 165 LEU B N 1
ATOM 2818 C CA . LEU B 1 165 ? -25.656 -2.994 -10.32 1 95.25 165 LEU B CA 1
ATOM 2819 C C . LEU B 1 165 ? -25.484 -1.546 -10.766 1 95.25 165 LEU B C 1
ATOM 2821 O O . LEU B 1 165 ? -25.312 -1.273 -11.961 1 95.25 165 LEU B O 1
ATOM 2825 N N . ASN B 1 166 ? -25.625 -0.669 -9.805 1 96.06 166 ASN B N 1
ATOM 2826 C CA . ASN B 1 166 ? -25.469 0.763 -10.031 1 96.06 166 ASN B CA 1
ATOM 2827 C C . ASN B 1 166 ? -24.484 1.377 -9.039 1 96.06 166 ASN B C 1
ATOM 2829 O O . ASN B 1 166 ? -24.844 1.68 -7.902 1 96.06 166 ASN B O 1
ATOM 2833 N N . ARG B 1 167 ? -23.344 1.62 -9.508 1 92.56 167 ARG B N 1
ATOM 2834 C CA . ARG B 1 167 ? -22.266 2.053 -8.633 1 92.56 167 ARG B CA 1
ATOM 2835 C C . ARG B 1 167 ? -22.609 3.371 -7.945 1 92.56 167 ARG B C 1
ATOM 2837 O O . ARG B 1 167 ? -22.344 3.543 -6.754 1 92.56 167 ARG B O 1
ATOM 2844 N N . SER B 1 168 ? -23.141 4.289 -8.734 1 94.19 168 SER B N 1
ATOM 2845 C CA . SER B 1 168 ? -23.484 5.598 -8.18 1 94.19 168 SER B CA 1
ATOM 2846 C C . SER B 1 168 ? -24.5 5.469 -7.043 1 94.19 168 SER B C 1
ATOM 2848 O O . SER B 1 168 ? -24.359 6.121 -6.008 1 94.19 168 SER B O 1
ATOM 2850 N N . LYS B 1 169 ? -25.422 4.637 -7.238 1 96.44 169 LYS B N 1
ATOM 2851 C CA . LYS B 1 169 ? -26.438 4.434 -6.203 1 96.44 169 LYS B CA 1
ATOM 2852 C C . LYS B 1 169 ? -25.844 3.723 -4.992 1 96.44 169 LYS B C 1
ATOM 2854 O O . LYS B 1 169 ? -26.172 4.039 -3.85 1 96.44 169 LYS B O 1
ATOM 2859 N N . LEU B 1 170 ? -24.984 2.791 -5.246 1 96 170 LEU B N 1
ATOM 2860 C CA . LEU B 1 170 ? -24.328 2.08 -4.156 1 96 170 LEU B CA 1
ATOM 2861 C C . LEU B 1 170 ? -23.5 3.037 -3.307 1 96 170 LEU B C 1
ATOM 2863 O O . LEU B 1 170 ? -23.609 3.041 -2.078 1 96 170 LEU B O 1
ATOM 2867 N N . GLU B 1 171 ? -22.75 3.805 -3.947 1 95.88 171 GLU B N 1
ATOM 2868 C CA . GLU B 1 171 ? -21.875 4.75 -3.242 1 95.88 171 GLU B CA 1
ATOM 2869 C C . GLU B 1 171 ? -22.703 5.73 -2.414 1 95.88 171 GLU B C 1
ATOM 2871 O O . GLU B 1 171 ? -22.344 6.059 -1.283 1 95.88 171 GLU B O 1
ATOM 2876 N N . ALA B 1 172 ? -23.812 6.223 -3.021 1 96.5 172 ALA B N 1
ATOM 2877 C CA . ALA B 1 172 ? -24.703 7.129 -2.293 1 96.5 172 ALA B CA 1
ATOM 2878 C C . ALA B 1 172 ? -25.234 6.469 -1.029 1 96.5 172 ALA B C 1
ATOM 2880 O O . ALA B 1 172 ? -25.297 7.098 0.032 1 96.5 172 ALA B O 1
ATOM 2881 N N . TYR B 1 173 ? -25.625 5.258 -1.211 1 97.31 173 TYR B N 1
ATOM 2882 C CA . TYR B 1 173 ? -26.156 4.516 -0.07 1 97.31 173 TYR B CA 1
ATOM 2883 C C . TYR B 1 173 ? -25.094 4.348 1.01 1 97.31 173 TYR B C 1
ATOM 2885 O O . TYR B 1 173 ? -25.359 4.586 2.191 1 97.31 173 TYR B O 1
ATOM 2893 N N . ILE B 1 174 ? -23.922 3.883 0.666 1 96.5 174 ILE B N 1
ATOM 2894 C CA . ILE B 1 174 ? -22.828 3.641 1.603 1 96.5 174 ILE B CA 1
ATOM 2895 C C . ILE B 1 174 ? -22.469 4.941 2.316 1 96.5 174 ILE B C 1
ATOM 2897 O O . ILE B 1 174 ? -22.281 4.957 3.537 1 96.5 174 ILE B O 1
ATOM 2901 N N . LYS B 1 175 ? -22.359 5.996 1.563 1 96 175 LYS B N 1
ATOM 2902 C CA . LYS B 1 175 ? -22.031 7.309 2.113 1 96 175 LYS B CA 1
ATOM 2903 C C . LYS B 1 175 ? -23.016 7.703 3.213 1 96 175 LYS B C 1
ATOM 2905 O O . LYS B 1 175 ? -22.609 8.219 4.258 1 96 175 LYS B O 1
ATOM 2910 N N . GLU B 1 176 ? -24.188 7.418 2.998 1 96.19 176 GLU B N 1
ATOM 2911 C CA . GLU B 1 176 ? -25.25 7.867 3.891 1 96.19 176 GLU B CA 1
ATOM 2912 C C . GLU B 1 176 ? -25.422 6.914 5.07 1 96.19 176 GLU B C 1
ATOM 2914 O O . GLU B 1 176 ? -25.688 7.352 6.191 1 96.19 176 GLU B O 1
ATOM 2919 N N . HIS B 1 177 ? -25.172 5.645 4.816 1 96.19 177 HIS B N 1
ATOM 2920 C CA . HIS B 1 177 ? -25.688 4.688 5.789 1 96.19 177 HIS B CA 1
ATOM 2921 C C . HIS B 1 177 ? -24.562 3.99 6.535 1 96.19 177 HIS B C 1
ATOM 2923 O O . HIS B 1 177 ? -24.797 3.371 7.574 1 96.19 177 HIS B O 1
ATOM 2929 N N . LEU B 1 178 ? -23.406 3.928 5.988 1 95.62 178 LEU B N 1
ATOM 2930 C CA . LEU B 1 178 ? -22.328 3.289 6.723 1 95.62 178 LEU B CA 1
ATOM 2931 C C . LEU B 1 178 ? -22.062 4.008 8.039 1 95.62 178 LEU B C 1
ATOM 2933 O O . LEU B 1 178 ? -21.875 5.227 8.062 1 95.62 178 LEU B O 1
ATOM 2937 N N . PRO B 1 179 ? -22.094 3.26 9.125 1 93.44 179 PRO B N 1
ATOM 2938 C CA . PRO B 1 179 ? -21.906 3.891 10.43 1 93.44 179 PRO B CA 1
ATOM 2939 C C . PRO B 1 179 ? -20.547 4.555 10.594 1 93.44 179 PRO B C 1
ATOM 2941 O O . PRO B 1 179 ? -19.578 4.156 9.93 1 93.44 179 PRO B O 1
ATOM 2944 N N . HIS B 1 180 ? -20.516 5.594 11.445 1 94.44 180 HIS B N 1
ATOM 2945 C CA . HIS B 1 180 ? -19.266 6.262 11.805 1 94.44 180 HIS B CA 1
ATOM 2946 C C . HIS B 1 180 ? -18.641 5.625 13.039 1 94.44 180 HIS B C 1
ATOM 2948 O O . HIS B 1 180 ? -18.5 6.27 14.078 1 94.44 180 HIS B O 1
ATOM 2954 N N . THR B 1 181 ? -18.25 4.316 12.852 1 93.25 181 THR B N 1
ATOM 2955 C CA . THR B 1 181 ? -17.578 3.551 13.898 1 93.25 181 THR B CA 1
ATOM 2956 C C . THR B 1 181 ? -16.219 3.061 13.414 1 93.25 181 THR B C 1
ATOM 2958 O O . THR B 1 181 ? -15.992 2.92 12.211 1 93.25 181 THR B O 1
ATOM 2961 N N . TYR B 1 182 ? -15.359 2.832 14.375 1 95.31 182 TYR B N 1
ATOM 2962 C CA . TYR B 1 182 ? -13.992 2.441 14.07 1 95.31 182 TYR B CA 1
ATOM 2963 C C . TYR B 1 182 ? -13.555 1.26 14.93 1 95.31 182 TYR B C 1
ATOM 2965 O O . TYR B 1 182 ? -14.117 1.021 16 1 95.31 182 TYR B O 1
ATOM 2973 N N . LYS B 1 183 ? -12.586 0.559 14.43 1 92.94 183 LYS B N 1
ATOM 2974 C CA . LYS B 1 183 ? -12.008 -0.556 15.172 1 92.94 183 LYS B CA 1
ATOM 2975 C C . LYS B 1 183 ? -11.391 -0.082 16.484 1 92.94 183 LYS B C 1
ATOM 2977 O O . LYS B 1 183 ? -10.797 0.995 16.547 1 92.94 183 LYS B O 1
ATOM 2982 N N . PRO B 1 184 ? -11.57 -0.93 17.453 1 89.31 184 PRO B N 1
ATOM 2983 C CA . PRO B 1 184 ? -11.016 -0.534 18.75 1 89.31 184 PRO B CA 1
ATOM 2984 C C . PRO B 1 184 ? -9.492 -0.581 18.781 1 89.31 184 PRO B C 1
ATOM 2986 O O . PRO B 1 184 ? -8.875 -1.245 17.938 1 89.31 184 PRO B O 1
ATOM 2989 N N . ILE B 1 185 ? -8.953 0.107 19.719 1 85.94 185 ILE B N 1
ATOM 2990 C CA . ILE B 1 185 ? -7.516 0.072 19.969 1 85.94 185 ILE B CA 1
ATOM 2991 C C . ILE B 1 185 ? -7.125 -1.292 20.547 1 85.94 185 ILE B C 1
ATOM 2993 O O . ILE B 1 185 ? -7.789 -1.808 21.438 1 85.94 185 ILE B O 1
ATOM 2997 N N . LYS B 1 186 ? -6.188 -1.899 19.844 1 76.12 186 LYS B N 1
ATOM 2998 C CA . LYS B 1 186 ? -5.711 -3.162 20.406 1 76.12 186 LYS B CA 1
ATOM 2999 C C . LYS B 1 186 ? -4.617 -2.928 21.438 1 76.12 186 LYS B C 1
ATOM 3001 O O . LYS B 1 186 ? -3.672 -2.176 21.188 1 76.12 186 LYS B O 1
ATOM 3006 N N . LYS B 1 187 ? -4.906 -3.379 22.672 1 63.25 187 LYS B N 1
ATOM 3007 C CA . LYS B 1 187 ? -3.969 -3.311 23.781 1 63.25 187 LYS B CA 1
ATOM 3008 C C . LYS B 1 187 ? -2.834 -4.316 23.625 1 63.25 187 LYS B C 1
ATOM 3010 O O . LYS B 1 187 ? -3.049 -5.422 23.109 1 63.25 187 LYS B O 1
#

Sequence (374 aa):
MIFLYRVILKIHTTYQLMIQRIYLKICIKKGLKVGKDVRFVEVPQFGTEPFLIEIGDETTFSNNVRFINHDGGYNALHFFKKYEDVRAFGRIKIGKQCLIGADTTIMLGVEMEDNCVLGAGSILTTSMPKGTVYAGIPARFVCTIEEYGDKALKNNVMYPRELELNRSKLEAYIKEHLPHTYKPIKKMIFLYRVILKIHTTYQLMIQRIYLKICIKKGLKVGKDVRFVEVPQFGTEPFLIEIGDETTFSNNVRFINHDGGYNALHFFKKYEDVRAFGRIKIGKQCLIGADTTIMLGVEMEDNCVLGAGSILTTSMPKGTVYAGIPARFVCTIEEYGDKALKNNVMYPRELELNRSKLEAYIKEHLPHTYKPIKK

Radius of gyration: 22.97 Å; Cα contacts (8 Å, |Δi|>4): 798; chains: 2; bounding box: 65×56×49 Å

Organism: NCBI:txid2305228

Foldseek 3Di:
DVVVVVVVVVVVVVVQVVVQVVVVVVLVVLQAAEEAPEAECGREACPPRNNLEHAEEQEYEYAHEYEAQWDPVLVVVCVDPVSVPDTGGAHEYEEYNEYEAACEYEYGHEYEYYQEYEYHNEYEDYYHDYQFYWYDDDTDTDGGNVVVVVVCVVVDDDDDCVCVVPPVSVVVCCVVPPDPDDDDDDD/DVVVVVVVVVVVVVVQVVVQVVVVVVLVVLQAAEEACEAECGREACPDRNNLEHAEEQEYEHAHEYEAQWDPVLVVVCVDPVSVPDTGGAHEYEEYNEYEAHCEYEYGHEYEYAQEYEYHNEYDDYYHDYQFYWYDDPTDTDGGVVVVVVVCVVVPDDDDCVCVVPPVSVVVCCVPPPDPDDDDDDD

pLDDT: mean 96.07, std 4.21, range [63.25, 98.94]

Secondary structure (DSSP, 8-state):
-HHHHHHHHHHHHHHHHHHHHHHHHHHHHTT-EE-TT-EESS--B--S-GGGEEE-TT-EE-SS-EE--B-GGGGGGGGSGGGTT---B--EEE-SS-EEPTT-EE-TT-EE-SS-EEPTT-EE-SBB-TTEEEEETTEEEEEEHHHHHHHHHHTPPP--GGGGG-HHHHHHHHHHHS----PPPP-/-HHHHHHHHHHHHHHHHHHHHHHHHHHHHTT-EE-TT-EESS--B--S-GGGEEE-TT-EE-SS-EE--B-GGGGGGTTSGGGTT---B--EEE-SS-EE-TT-EE-TT-EE-SS-EE-TT-EE-S-B-TTEEEEETTEEEEEEHHHHHHHHHHTPPP--GGGGG-HHHHHHHHHHHS----PPBP-

Solvent-accessible surface area (backbone atoms only — not comparable to full-atom values): 19007 Å² total; per-residue (Å²): 110,68,62,58,54,49,49,53,49,50,52,52,51,51,51,53,52,50,54,42,52,45,50,50,54,52,34,40,73,63,42,30,40,72,42,58,73,50,42,60,76,30,70,56,44,53,57,92,56,27,47,40,34,38,38,27,36,47,18,37,35,31,45,62,25,37,39,38,41,53,52,69,62,46,56,40,36,43,78,36,81,92,33,49,77,51,39,45,68,27,34,30,37,40,28,33,48,24,39,40,29,35,49,19,39,41,38,45,17,20,32,36,36,39,42,23,37,38,36,58,57,12,30,39,74,48,19,41,60,63,35,26,28,31,37,37,63,65,38,38,86,74,46,42,41,66,56,51,48,55,55,46,61,77,65,58,84,87,68,72,69,76,32,71,81,37,63,70,59,34,52,53,48,46,72,70,62,56,73,96,74,76,84,76,87,82,129,112,66,64,58,43,50,50,54,49,48,51,54,51,50,51,54,51,50,53,42,52,53,51,50,52,51,35,39,72,63,43,29,40,71,42,58,73,51,42,61,76,30,69,57,45,52,56,93,55,26,49,42,34,38,37,27,36,48,17,37,34,31,42,62,27,36,39,36,41,54,50,70,70,45,61,74,36,41,79,37,81,93,37,46,81,62,82,50,74,27,51,29,38,39,28,32,30,20,22,38,28,35,50,19,37,40,37,44,59,22,38,36,34,39,40,22,36,37,37,58,59,12,31,38,73,60,62,42,62,63,34,26,28,31,38,22,77,65,38,37,86,73,46,41,39,66,56,50,40,53,52,39,57,76,61,42,55,86,67,73,68,77,32,72,82,35,61,70,58,33,51,54,48,47,68,70,61,56,69,99,60,58,46,64,66,77,129

Nearest PDB structures (foldseek):
  3srt-assembly2_B  TM=6.711E-01  e=3.237E-08  Clostridioides difficile 630
  3ect-assembly1_A  TM=7.334E-01  e=2.070E-07  Vibrio cholerae
  3vbk-assembly1_E  TM=6.472E-01  e=6.491E-08  Bacillus cereus SJ1
  3vbp-assembly1_E  TM=5.957E-01  e=3.488E-07  Bacillus cereus SJ1
  4e6u-assembly1_A  TM=6.938E-01  e=2.700E-05  Acinetobacter baumannii